Protein AF-A0A8S9XM53-F1 (afdb_monomer)

Sequence (197 aa):
MGEKNIADLETTAIREQAKTPQGQKDMQEMLSQFPLHAQKYIAYLTLGAADSGIDENTLDAHYGPRVAGTSGVNLGSKNIKFEGNYVYLGDNLKARGTKGFYDLLFLKDPKNYTQSDLANYEEFIRKSNVAYSGYSPFRQINRYGGSKYAKFIKNIYPPKGKGENVQVASGSLQPSNNAKNTELDEAFLRGNRRLTS

Foldseek 3Di:
DDDDDVLNVVLVVLQVCCPDPVVVVVLVVVLVLEDPLCSLVVCCQRHNDVRSVDDPVFWDPQQAWHQPRPVGIARAQWDWDDGRQWIDTHDPQIDGNDSQLSSLRTGQAGDDHDPSSLVSSLVSCVVRCSQADSSDPPGDGDQDDGDSSVPRVCVSPPPPPPPPPPPPPPDDDDDDDDDDDDDDDPDDPDDDDDDDD

Radius of gyration: 27.95 Å; Cα contacts (8 Å, |Δi|>4): 218; chains: 1; bounding box: 61×65×91 Å

pLDDT: mean 79.34, std 22.35, range [33.12, 98.56]

Structure (mmCIF, N/CA/C/O backbone):
data_AF-A0A8S9XM53-F1
#
_entry.id   AF-A0A8S9XM53-F1
#
loop_
_atom_site.group_PDB
_atom_site.id
_atom_site.type_symbol
_atom_site.label_atom_id
_atom_site.label_alt_id
_atom_site.label_comp_id
_atom_site.label_asym_id
_atom_site.label_entity_id
_atom_site.label_seq_id
_atom_site.pdbx_PDB_ins_code
_atom_site.Cartn_x
_atom_site.Cartn_y
_atom_site.Cartn_z
_atom_site.occupancy
_atom_site.B_iso_or_equiv
_atom_site.auth_seq_id
_atom_site.auth_comp_id
_atom_site.auth_asym_id
_atom_site.auth_atom_id
_atom_site.pdbx_PDB_model_num
ATOM 1 N N . MET A 1 1 ? -0.502 33.179 7.375 1.00 36.94 1 MET A N 1
ATOM 2 C CA . MET A 1 1 ? -1.470 32.134 7.770 1.00 36.94 1 MET A CA 1
ATOM 3 C C . MET A 1 1 ? -1.831 31.388 6.502 1.00 36.94 1 MET A C 1
ATOM 5 O O . MET A 1 1 ? -2.389 32.013 5.616 1.00 36.94 1 MET A O 1
ATOM 9 N N . GLY A 1 2 ? -1.377 30.144 6.346 1.00 45.47 2 GLY A N 1
ATOM 10 C CA . GLY A 1 2 ? -1.630 29.361 5.133 1.00 45.47 2 GLY A CA 1
ATOM 11 C C . GLY A 1 2 ? -3.056 28.818 5.128 1.00 45.47 2 GLY A C 1
ATOM 12 O O . GLY A 1 2 ? -3.525 28.340 6.162 1.00 45.47 2 GLY A O 1
ATOM 13 N N . GLU A 1 3 ? -3.735 28.929 3.990 1.00 44.38 3 GLU A N 1
ATOM 14 C CA . GLU A 1 3 ? -5.058 28.355 3.750 1.00 44.38 3 GLU A CA 1
ATOM 15 C C . GLU A 1 3 ? -5.007 26.846 4.016 1.00 44.38 3 GLU A C 1
ATOM 17 O O . GLU A 1 3 ? -4.273 26.109 3.358 1.00 44.38 3 GLU A O 1
ATOM 22 N N . LYS A 1 4 ? -5.746 26.379 5.028 1.00 43.16 4 LYS A N 1
ATOM 23 C CA . LYS A 1 4 ? -5.906 24.942 5.260 1.00 43.16 4 LYS A CA 1
ATOM 24 C C . LYS A 1 4 ? -6.717 24.381 4.097 1.00 43.16 4 LYS A C 1
ATOM 26 O O . LYS A 1 4 ? -7.832 24.837 3.854 1.00 43.16 4 LYS A O 1
ATOM 31 N N . ASN A 1 5 ? -6.142 23.424 3.377 1.00 54.81 5 ASN A N 1
ATOM 32 C CA . ASN A 1 5 ? -6.790 22.786 2.242 1.00 54.81 5 ASN A CA 1
ATOM 33 C C . ASN A 1 5 ? -8.052 22.048 2.728 1.00 54.81 5 ASN A C 1
ATOM 35 O O . ASN A 1 5 ? -8.053 21.468 3.813 1.00 54.81 5 ASN A O 1
ATOM 39 N N . ILE A 1 6 ? -9.134 22.064 1.947 1.00 50.66 6 ILE A N 1
ATOM 40 C CA . ILE A 1 6 ? -10.428 21.471 2.336 1.00 50.66 6 ILE A CA 1
ATOM 41 C C . ILE A 1 6 ? -10.267 19.973 2.659 1.00 50.66 6 ILE A C 1
ATOM 43 O O . ILE A 1 6 ? -10.846 19.481 3.624 1.00 50.66 6 ILE A O 1
ATOM 47 N N . ALA A 1 7 ? -9.379 19.277 1.941 1.00 53.41 7 ALA A N 1
ATOM 48 C CA . ALA A 1 7 ? -9.038 17.879 2.211 1.00 53.41 7 ALA A CA 1
ATOM 49 C C . ALA A 1 7 ? -8.370 17.661 3.587 1.00 53.41 7 ALA A C 1
ATOM 51 O O . ALA A 1 7 ? -8.605 16.640 4.242 1.00 53.41 7 ALA A O 1
ATOM 52 N N . ASP A 1 8 ? -7.569 18.622 4.057 1.00 56.25 8 ASP A N 1
ATOM 53 C CA . ASP A 1 8 ? -6.934 18.560 5.379 1.00 56.25 8 ASP A CA 1
ATOM 54 C C . ASP A 1 8 ? -7.966 18.797 6.489 1.00 56.25 8 ASP A C 1
ATOM 56 O O . ASP A 1 8 ? -7.892 18.183 7.555 1.00 56.25 8 ASP A O 1
ATOM 60 N N . LEU A 1 9 ? -8.955 19.661 6.235 1.00 58.19 9 LEU A N 1
ATOM 61 C CA . LEU A 1 9 ? -10.054 19.939 7.160 1.00 58.19 9 LEU A CA 1
ATOM 62 C C . LEU A 1 9 ? -10.991 18.735 7.311 1.00 58.19 9 LEU A C 1
ATOM 64 O O . LEU A 1 9 ? -11.318 18.380 8.441 1.00 58.19 9 LEU A O 1
ATOM 68 N N . GLU A 1 10 ? -11.361 18.066 6.217 1.00 60.91 10 GLU A N 1
ATOM 69 C CA . GLU A 1 10 ? -12.190 16.851 6.262 1.00 60.91 10 GLU A CA 1
ATOM 70 C C . GLU A 1 10 ? -11.475 15.695 6.971 1.00 60.91 10 GLU A C 1
ATOM 72 O O . GLU A 1 10 ? -12.047 15.058 7.854 1.00 60.91 10 GLU A O 1
ATOM 77 N N . THR A 1 11 ? -10.190 15.477 6.673 1.00 65.25 11 THR A N 1
ATOM 78 C CA . THR A 1 11 ? -9.385 14.449 7.356 1.00 65.25 11 THR A CA 1
ATOM 79 C C . THR A 1 11 ? -9.258 14.743 8.855 1.00 65.25 11 THR A C 1
ATOM 81 O O . THR A 1 11 ? -9.313 13.836 9.685 1.00 65.25 11 THR A O 1
ATOM 84 N N . THR A 1 12 ? -9.119 16.018 9.225 1.00 69.06 12 THR A N 1
ATOM 85 C CA . THR A 1 12 ? -9.075 16.438 10.633 1.00 69.06 12 THR A CA 1
ATOM 86 C C . THR A 1 12 ? -10.426 16.228 11.315 1.00 69.06 12 THR A C 1
ATOM 88 O O . THR A 1 12 ? -10.467 15.702 12.422 1.00 69.06 12 THR A O 1
ATOM 91 N N . ALA A 1 13 ? -11.534 16.571 10.656 1.00 71.50 13 ALA A N 1
ATOM 92 C CA . ALA A 1 13 ? -12.876 16.376 11.198 1.00 71.50 13 ALA A CA 1
ATOM 93 C C . ALA A 1 13 ? -13.190 14.890 11.442 1.00 71.50 13 ALA A C 1
ATOM 95 O O . ALA A 1 13 ? -13.697 14.550 12.509 1.00 71.50 13 ALA A O 1
ATOM 96 N N . ILE A 1 14 ? -12.816 14.006 10.509 1.00 73.81 14 ILE A N 1
ATOM 97 C CA . ILE A 1 14 ? -12.959 12.548 10.663 1.00 73.81 14 ILE A CA 1
ATOM 98 C C . ILE A 1 14 ? -12.160 12.052 11.875 1.00 73.81 14 ILE A C 1
ATOM 100 O O . ILE A 1 14 ? -12.679 11.289 12.689 1.00 73.81 14 ILE A O 1
ATOM 104 N N . ARG A 1 15 ? -10.914 12.516 12.040 1.00 74.81 15 ARG A N 1
ATOM 105 C CA . ARG A 1 15 ? -10.071 12.157 13.194 1.00 74.81 15 ARG A CA 1
ATOM 106 C C . ARG A 1 15 ? -10.656 12.631 14.519 1.00 74.81 15 ARG A C 1
ATOM 108 O O . ARG A 1 15 ? -10.653 11.875 15.483 1.00 74.81 15 ARG A O 1
ATOM 115 N N . GLU A 1 16 ? -11.163 13.859 14.582 1.00 79.31 16 GLU A N 1
ATOM 116 C CA . GLU A 1 16 ? -11.772 14.381 15.810 1.00 79.31 16 GLU A CA 1
ATOM 117 C C . GLU A 1 16 ? -13.085 13.663 16.148 1.00 79.31 16 GLU A C 1
ATOM 119 O O . GLU A 1 16 ? -13.321 13.325 17.308 1.00 79.31 16 GLU A O 1
ATOM 124 N N . GLN A 1 17 ? -13.911 13.334 15.150 1.00 77.88 17 GLN A N 1
ATOM 125 C CA . GLN A 1 17 ? -15.114 12.523 15.358 1.00 77.88 17 GLN A CA 1
ATOM 126 C C . GLN A 1 17 ? -14.772 11.119 15.863 1.00 77.88 17 GLN A C 1
ATOM 128 O O . GLN A 1 17 ? -15.405 10.646 16.809 1.00 77.88 17 GLN A O 1
ATOM 133 N N . ALA A 1 18 ? -13.730 10.490 15.312 1.00 78.06 18 ALA A N 1
ATOM 134 C CA . ALA A 1 18 ? -13.266 9.164 15.718 1.00 78.06 18 ALA A CA 1
ATOM 135 C C . ALA A 1 18 ? -12.750 9.095 17.168 1.00 78.06 18 ALA A C 1
ATOM 137 O O . ALA A 1 18 ? -12.654 8.004 17.721 1.00 78.06 18 ALA A O 1
ATOM 138 N N . LYS A 1 19 ? -12.452 10.232 17.814 1.00 80.38 19 LYS A N 1
ATOM 139 C CA . LYS A 1 19 ? -12.086 10.287 19.242 1.00 80.38 19 LYS A CA 1
ATOM 140 C C . LYS A 1 19 ? -13.295 10.270 20.179 1.00 80.38 19 LYS A C 1
ATOM 142 O O . LYS A 1 19 ? -13.137 10.007 21.369 1.00 80.38 19 LYS A O 1
ATOM 147 N N . THR A 1 20 ? -14.494 10.562 19.677 1.00 86.62 20 THR A N 1
ATOM 148 C CA . THR A 1 20 ? -15.718 10.509 20.489 1.00 86.62 20 THR A CA 1
ATOM 149 C C . THR A 1 20 ? -16.132 9.056 20.747 1.00 86.62 20 THR A C 1
ATOM 151 O O . THR A 1 20 ? -15.875 8.199 19.903 1.00 86.62 20 THR A O 1
ATOM 154 N N . PRO A 1 21 ? -16.836 8.744 21.852 1.00 85.62 21 PRO A N 1
ATOM 155 C CA . PRO A 1 21 ? -17.320 7.383 22.096 1.00 85.62 21 PRO A CA 1
ATOM 156 C C . PRO A 1 21 ? -18.204 6.834 20.968 1.00 85.62 21 PRO A C 1
ATOM 158 O O . PRO A 1 21 ? -18.162 5.639 20.685 1.00 85.62 21 PRO A O 1
ATOM 161 N N . GLN A 1 22 ? -18.995 7.695 20.317 1.00 86.50 22 GLN A N 1
ATOM 162 C CA . GLN A 1 22 ? -19.809 7.296 19.170 1.00 86.50 22 GLN A CA 1
ATOM 163 C C . GLN A 1 22 ? -18.935 7.026 17.943 1.00 86.50 22 GLN A C 1
ATOM 165 O O . GLN A 1 22 ? -19.026 5.948 17.374 1.00 86.50 22 GLN A O 1
ATOM 170 N N . GLY A 1 23 ? -18.014 7.931 17.601 1.00 84.88 23 GLY A N 1
ATOM 171 C CA . GLY A 1 23 ? -17.112 7.721 16.467 1.00 84.88 23 GLY A CA 1
ATOM 172 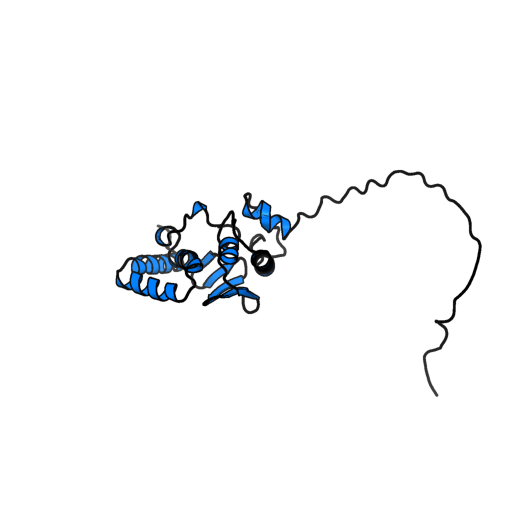C C . GLY A 1 23 ? -16.178 6.520 16.640 1.00 84.88 23 GLY A C 1
ATOM 173 O O . GLY A 1 23 ? -15.860 5.854 15.660 1.00 84.88 23 GLY A O 1
ATOM 174 N N . GLN A 1 24 ? -15.790 6.177 17.873 1.00 85.06 24 GLN A N 1
ATOM 175 C CA . GLN A 1 24 ? -15.070 4.933 18.164 1.00 85.06 24 GLN A CA 1
ATOM 176 C C . GLN A 1 24 ? -15.927 3.693 17.883 1.00 85.06 24 GLN A C 1
ATOM 178 O O . GLN A 1 24 ? -15.428 2.736 17.292 1.00 85.06 24 GLN A O 1
ATOM 183 N N . LYS A 1 25 ? -17.210 3.709 18.271 1.00 88.31 25 LYS A N 1
ATOM 184 C CA . LYS A 1 25 ? -18.153 2.624 17.953 1.00 88.31 25 LYS A CA 1
ATOM 185 C C . LYS A 1 25 ? -18.372 2.499 16.450 1.00 88.31 25 LYS A C 1
ATOM 187 O O . LYS A 1 25 ? -18.245 1.397 15.927 1.00 88.31 25 LYS A O 1
ATOM 192 N N . ASP A 1 26 ? -18.611 3.614 15.764 1.00 88.06 26 ASP A N 1
ATOM 193 C CA . ASP A 1 26 ? -18.826 3.644 14.314 1.00 88.06 26 ASP A CA 1
ATOM 194 C C . ASP A 1 26 ? -17.584 3.128 13.567 1.00 88.06 26 ASP A C 1
ATOM 196 O O . ASP A 1 26 ? -17.683 2.344 12.622 1.00 88.06 26 ASP A O 1
ATOM 200 N N . MET A 1 27 ? -16.386 3.507 14.029 1.00 86.81 27 MET A N 1
ATOM 201 C CA . MET A 1 27 ? -15.120 2.999 13.500 1.00 86.81 27 MET A CA 1
ATOM 202 C C . MET A 1 27 ? -14.980 1.495 13.728 1.00 86.81 27 MET A C 1
ATOM 204 O O . MET A 1 27 ? -14.605 0.764 12.814 1.00 86.81 27 MET A O 1
ATOM 208 N N . GLN A 1 28 ? -15.279 1.014 14.934 1.00 88.88 28 GLN A N 1
ATOM 209 C CA . GLN A 1 28 ? -15.201 -0.408 15.254 1.00 88.88 28 GLN A CA 1
ATOM 210 C C . GLN A 1 28 ? -16.184 -1.227 14.406 1.00 88.88 28 GLN A C 1
ATOM 212 O O . GLN A 1 28 ? -15.819 -2.292 13.905 1.00 88.88 28 GLN A O 1
ATOM 217 N N . GLU A 1 29 ? -17.395 -0.716 14.192 1.00 91.25 29 GLU A N 1
ATOM 218 C CA . GLU A 1 29 ? -18.398 -1.324 13.320 1.00 91.25 29 GLU A CA 1
ATOM 219 C C . GLU A 1 29 ? -17.932 -1.348 11.856 1.00 91.25 29 GLU A C 1
ATOM 221 O O . GLU A 1 29 ? -17.984 -2.400 11.215 1.00 91.25 29 GLU A O 1
ATOM 226 N N . MET A 1 30 ? -17.376 -0.247 11.342 1.00 90.25 30 MET A N 1
ATOM 227 C CA . MET A 1 30 ? -16.797 -0.195 9.994 1.00 90.25 30 MET A CA 1
ATOM 228 C C . MET A 1 30 ? -15.644 -1.193 9.827 1.00 90.25 30 MET A C 1
ATOM 230 O O . MET A 1 30 ? -15.631 -1.980 8.878 1.00 90.25 30 MET A O 1
ATOM 234 N N . LEU A 1 31 ? -14.702 -1.224 10.774 1.00 91.31 31 LEU A N 1
ATOM 235 C CA . LEU A 1 31 ? -13.558 -2.136 10.739 1.00 91.31 31 LEU A CA 1
ATOM 236 C C . LEU A 1 31 ? -13.981 -3.607 10.855 1.00 91.31 31 LEU A C 1
ATOM 238 O O . LEU A 1 31 ? -13.322 -4.471 10.276 1.00 91.31 31 LEU A O 1
ATOM 242 N N . SER A 1 32 ? -15.090 -3.907 11.539 1.00 92.31 32 SER A N 1
ATOM 243 C CA . SER A 1 32 ? -15.597 -5.278 11.696 1.00 92.31 32 SER A CA 1
ATOM 244 C C . SER A 1 32 ? -15.974 -5.956 10.371 1.00 92.31 32 SER A C 1
ATOM 246 O O . SER A 1 32 ? -15.981 -7.184 10.288 1.00 92.31 32 SER A O 1
ATOM 248 N N . GLN A 1 33 ? -16.209 -5.172 9.313 1.00 91.62 33 GLN A N 1
ATOM 249 C CA . GLN A 1 33 ? -16.487 -5.668 7.961 1.00 91.62 33 GLN A CA 1
ATOM 250 C C . GLN A 1 33 ? -15.238 -6.234 7.267 1.00 91.62 33 GLN A C 1
ATOM 252 O O . GLN A 1 33 ? -15.338 -6.928 6.251 1.00 91.62 33 GLN A O 1
ATOM 257 N N . PHE A 1 34 ? -14.052 -5.945 7.807 1.00 92.81 34 PHE A N 1
ATOM 258 C CA . PHE A 1 34 ? -12.771 -6.380 7.272 1.00 92.81 34 PHE A CA 1
ATOM 259 C C . PHE A 1 34 ? -12.164 -7.507 8.111 1.00 92.81 34 PHE A C 1
ATOM 261 O O . PHE A 1 34 ? -12.318 -7.538 9.337 1.00 92.81 34 PHE A O 1
ATOM 268 N N . PRO A 1 35 ? -11.377 -8.400 7.486 1.00 93.81 35 PRO A N 1
ATOM 269 C CA . PRO A 1 35 ? -10.582 -9.382 8.211 1.00 93.81 35 PRO A CA 1
ATOM 270 C C . PRO A 1 35 ? -9.677 -8.725 9.251 1.00 93.81 35 PRO A C 1
ATOM 272 O O . PRO A 1 35 ? -9.078 -7.683 8.983 1.00 93.81 35 PRO A O 1
ATOM 275 N N . LEU A 1 36 ? -9.498 -9.376 10.402 1.00 93.75 36 LEU A N 1
ATOM 276 C CA . LEU A 1 36 ? -8.739 -8.829 11.533 1.00 93.75 36 LEU A CA 1
ATOM 277 C C . LEU A 1 36 ? -7.340 -8.318 11.141 1.00 93.75 36 LEU A C 1
ATOM 279 O O . LEU A 1 36 ? -6.906 -7.261 11.588 1.00 93.75 36 LEU A O 1
ATOM 283 N N . HIS A 1 37 ? -6.635 -9.030 10.256 1.00 93.00 37 HIS A N 1
ATOM 284 C CA . HIS A 1 37 ? -5.303 -8.618 9.792 1.00 93.00 37 HIS A CA 1
ATOM 285 C C . HIS A 1 37 ? -5.307 -7.358 8.916 1.00 93.00 37 HIS A C 1
ATOM 287 O O . HIS A 1 37 ? -4.273 -6.697 8.817 1.00 93.00 37 HIS A O 1
ATOM 293 N N . ALA A 1 38 ? -6.433 -7.041 8.275 1.00 94.81 38 ALA A N 1
ATOM 294 C CA . ALA A 1 38 ? -6.604 -5.873 7.419 1.00 94.81 38 ALA A CA 1
ATOM 295 C C . ALA A 1 38 ? -6.980 -4.618 8.220 1.00 94.81 38 ALA A C 1
ATOM 297 O O . ALA A 1 38 ? -6.593 -3.519 7.829 1.00 94.81 38 ALA A O 1
ATOM 298 N N . GLN A 1 39 ? -7.677 -4.774 9.352 1.00 93.81 39 GLN A N 1
ATOM 299 C CA . GLN A 1 39 ? -8.258 -3.665 10.120 1.00 93.81 39 GLN A CA 1
ATOM 300 C C . GLN A 1 39 ? -7.247 -2.572 10.472 1.00 93.81 39 GLN A C 1
ATOM 302 O O . GLN A 1 39 ? -7.534 -1.403 10.255 1.00 93.81 39 GLN A O 1
ATOM 307 N N . LYS A 1 40 ? -6.031 -2.924 10.910 1.00 93.06 40 LYS A N 1
ATOM 308 C CA . LYS A 1 40 ? -4.982 -1.931 11.216 1.00 93.06 40 LYS A CA 1
ATOM 309 C C . LYS A 1 40 ? -4.573 -1.079 10.004 1.00 93.06 40 LYS A C 1
ATOM 311 O O . LYS A 1 40 ? -4.246 0.092 10.153 1.00 93.06 40 LYS A O 1
ATOM 316 N N . TYR A 1 41 ? -4.603 -1.647 8.797 1.00 94.81 41 TYR A N 1
ATOM 317 C CA . TYR A 1 41 ? -4.274 -0.922 7.567 1.00 94.81 41 TYR A CA 1
ATOM 318 C C . TYR A 1 41 ? -5.429 -0.037 7.111 1.00 94.81 41 TYR A C 1
ATOM 320 O O . TYR A 1 41 ? -5.195 1.075 6.645 1.00 94.81 41 TYR A O 1
ATOM 328 N N . ILE A 1 42 ? -6.668 -0.505 7.282 1.00 93.44 42 ILE A N 1
ATOM 329 C CA . ILE A 1 42 ? -7.859 0.306 7.014 1.00 93.44 42 ILE A CA 1
ATOM 330 C C . ILE A 1 42 ? -7.925 1.473 8.002 1.00 93.44 42 ILE A C 1
ATOM 332 O O . ILE A 1 42 ? -8.010 2.619 7.577 1.00 93.44 42 ILE A O 1
ATOM 336 N N . ALA A 1 43 ? -7.743 1.207 9.296 1.00 91.44 43 ALA A N 1
ATOM 337 C CA . ALA A 1 43 ? -7.643 2.233 10.326 1.00 91.44 43 ALA A CA 1
ATOM 338 C C . ALA A 1 43 ? -6.527 3.239 10.011 1.00 91.44 43 ALA A C 1
ATOM 340 O O . ALA A 1 43 ? -6.741 4.440 10.135 1.00 91.44 43 ALA A O 1
ATOM 341 N N . TYR A 1 44 ? -5.362 2.782 9.536 1.00 92.06 44 TYR A N 1
ATOM 342 C CA . TYR A 1 44 ? -4.285 3.676 9.101 1.00 92.06 44 TYR A CA 1
ATOM 343 C C . TYR A 1 44 ? -4.716 4.596 7.952 1.00 92.06 44 TYR A C 1
ATOM 345 O O . TYR A 1 44 ? -4.428 5.791 7.985 1.00 92.06 44 TYR A O 1
ATOM 353 N N . LEU A 1 45 ? -5.418 4.069 6.949 1.00 90.81 45 LEU A N 1
ATOM 354 C CA . LEU A 1 45 ? -5.902 4.867 5.823 1.00 90.81 45 LEU A CA 1
ATOM 355 C C . LEU A 1 45 ? -7.008 5.851 6.223 1.00 90.81 45 LEU A C 1
ATOM 357 O O . LEU A 1 45 ? -7.124 6.900 5.601 1.00 90.81 45 LEU A O 1
ATOM 361 N N . THR A 1 46 ? -7.799 5.543 7.249 1.00 87.12 46 THR A N 1
ATOM 362 C CA . THR A 1 46 ? -8.898 6.409 7.699 1.00 87.12 46 THR A CA 1
ATOM 363 C C . THR A 1 46 ? -8.450 7.444 8.733 1.00 87.12 46 THR A C 1
ATOM 365 O O . THR A 1 46 ? -8.841 8.605 8.657 1.00 87.12 46 THR A O 1
ATOM 368 N N . LEU A 1 47 ? -7.619 7.041 9.695 1.00 83.69 47 LEU A N 1
ATOM 369 C CA . LEU A 1 47 ? -7.259 7.843 10.868 1.00 83.69 47 LEU A CA 1
ATOM 370 C C . LEU A 1 47 ? -5.806 8.320 10.843 1.00 83.69 47 LEU A C 1
ATOM 372 O O . LEU A 1 47 ? -5.480 9.349 11.426 1.00 83.69 47 LEU A O 1
ATOM 376 N N . GLY A 1 48 ? -4.924 7.642 10.114 1.00 83.94 48 GLY A N 1
ATOM 377 C CA . GLY A 1 48 ? -3.479 7.851 10.182 1.00 83.94 48 GLY A CA 1
ATOM 378 C C . GLY A 1 48 ? -2.793 6.934 11.199 1.00 83.94 48 GLY A C 1
ATOM 379 O O . GLY A 1 48 ? -3.413 6.099 11.856 1.00 83.94 48 GLY A O 1
ATOM 380 N N . ALA A 1 49 ? -1.467 7.046 11.298 1.00 79.62 49 ALA A N 1
ATOM 381 C CA . ALA A 1 49 ? -0.659 6.106 12.077 1.00 79.62 49 ALA A CA 1
ATOM 382 C C . ALA A 1 49 ? -0.899 6.200 13.591 1.00 79.62 49 ALA A C 1
ATOM 384 O O . ALA A 1 49 ? -1.066 5.168 14.235 1.00 79.62 49 ALA A O 1
ATOM 385 N N . ALA A 1 50 ? -0.994 7.422 14.129 1.00 78.50 50 ALA A N 1
ATOM 386 C CA . ALA A 1 50 ? -1.144 7.677 15.564 1.00 78.50 50 ALA A CA 1
ATOM 387 C C . ALA A 1 50 ? -2.322 6.917 16.202 1.00 78.50 50 ALA A C 1
ATOM 389 O O . ALA A 1 50 ? -2.198 6.423 17.318 1.00 78.50 50 ALA A O 1
ATOM 390 N N . ASP A 1 51 ? -3.421 6.765 15.460 1.00 78.44 51 ASP A N 1
ATOM 391 C CA . ASP A 1 51 ? -4.681 6.218 15.973 1.00 78.44 51 ASP A CA 1
ATOM 392 C C . ASP A 1 51 ? -5.001 4.807 15.437 1.00 78.44 51 ASP A C 1
ATOM 394 O O . ASP A 1 51 ? -6.027 4.225 15.778 1.00 78.44 51 ASP A O 1
ATOM 398 N N . SER A 1 52 ? -4.136 4.225 14.596 1.00 80.94 52 SER A N 1
ATOM 399 C CA . SER A 1 52 ? -4.361 2.900 13.981 1.00 80.94 52 SER A CA 1
ATOM 400 C C . SER A 1 52 ? -3.589 1.757 14.641 1.00 80.94 52 SER A C 1
ATOM 402 O O . SER A 1 52 ? -3.779 0.591 14.286 1.00 80.94 52 SER A O 1
ATOM 404 N N . GLY A 1 53 ? -2.697 2.077 15.584 1.00 82.31 53 GLY A N 1
ATOM 405 C CA . GLY A 1 53 ? -1.843 1.097 16.259 1.00 82.31 53 GLY A CA 1
ATOM 406 C C . GLY A 1 53 ? -0.728 0.523 15.376 1.00 82.31 53 GLY A C 1
ATOM 407 O O . GLY A 1 53 ? -0.100 -0.466 15.755 1.00 82.31 53 GLY A O 1
ATOM 408 N N . ILE A 1 54 ? -0.476 1.111 14.200 1.00 87.62 54 ILE A N 1
ATOM 409 C CA . ILE A 1 54 ? 0.661 0.756 13.348 1.00 87.62 54 ILE A CA 1
ATOM 410 C C . ILE A 1 54 ? 1.812 1.739 13.563 1.00 87.62 54 ILE A C 1
ATOM 412 O O . ILE A 1 54 ? 1.614 2.951 13.604 1.00 87.62 54 ILE A O 1
ATOM 416 N N . ASP A 1 55 ? 3.034 1.222 13.661 1.00 89.94 55 ASP A N 1
ATOM 417 C CA . ASP A 1 55 ? 4.227 2.068 13.678 1.00 89.94 55 ASP A CA 1
ATOM 418 C C . ASP A 1 55 ? 4.457 2.656 12.279 1.00 89.94 55 ASP A C 1
ATOM 420 O O . ASP A 1 55 ? 4.753 1.927 11.324 1.00 89.94 55 ASP A O 1
ATOM 424 N N . GLU A 1 56 ? 4.342 3.979 12.153 1.00 88.25 56 GLU A N 1
ATOM 425 C CA . GLU A 1 56 ? 4.557 4.705 10.898 1.00 88.25 56 GLU A CA 1
ATOM 426 C C . GLU A 1 56 ? 5.935 4.456 10.282 1.00 88.25 56 GLU A C 1
ATOM 428 O O . GLU A 1 56 ? 6.085 4.458 9.057 1.00 88.25 56 GLU A O 1
ATOM 433 N N . ASN A 1 57 ? 6.942 4.155 11.104 1.00 91.06 57 ASN A N 1
ATOM 434 C CA . ASN A 1 57 ? 8.287 3.876 10.620 1.00 91.06 57 ASN A CA 1
ATOM 435 C C . ASN A 1 57 ? 8.357 2.567 9.832 1.00 91.06 57 ASN A C 1
ATOM 437 O O . ASN A 1 57 ? 9.267 2.397 9.014 1.00 91.06 57 ASN A O 1
ATOM 441 N N . THR A 1 58 ? 7.379 1.679 10.010 1.00 93.50 58 THR A N 1
ATOM 442 C CA . THR A 1 58 ? 7.265 0.418 9.270 1.00 93.50 58 THR A CA 1
ATOM 443 C C . THR A 1 58 ? 6.527 0.562 7.940 1.00 93.50 58 THR A C 1
ATOM 445 O O . THR A 1 58 ? 6.662 -0.317 7.086 1.00 93.50 58 THR A O 1
ATOM 448 N N . LEU A 1 59 ? 5.791 1.659 7.730 1.00 94.19 59 LEU A N 1
ATOM 449 C CA . LEU A 1 59 ? 4.922 1.855 6.570 1.00 94.19 59 LEU A CA 1
ATOM 450 C C . LEU A 1 59 ? 5.665 2.353 5.331 1.00 94.19 59 LEU A C 1
ATOM 452 O O . LEU A 1 59 ? 6.451 3.298 5.373 1.00 94.19 59 LEU A O 1
ATOM 456 N N . ASP A 1 60 ? 5.398 1.733 4.190 1.00 94.38 60 ASP A N 1
ATOM 457 C CA . ASP A 1 60 ? 5.966 2.125 2.911 1.00 94.38 60 ASP A CA 1
ATOM 458 C C . ASP A 1 60 ? 5.234 3.328 2.331 1.00 94.38 60 ASP A C 1
ATOM 460 O O . ASP A 1 60 ? 4.232 3.216 1.628 1.00 94.38 60 ASP A O 1
ATOM 464 N N . ALA A 1 61 ? 5.797 4.502 2.587 1.00 90.88 61 ALA A N 1
ATOM 465 C CA . ALA A 1 61 ? 5.332 5.716 1.957 1.00 90.88 61 ALA A CA 1
ATOM 466 C C . ALA A 1 61 ? 5.556 5.665 0.427 1.00 90.88 61 ALA A C 1
ATOM 468 O O . ALA A 1 61 ? 4.755 6.174 -0.343 1.00 90.88 61 ALA A O 1
ATOM 469 N N . HIS A 1 62 ? 6.629 5.083 -0.090 1.00 93.44 62 HIS A N 1
ATOM 470 C CA . HIS A 1 62 ? 6.990 5.282 -1.496 1.00 93.44 62 HIS A CA 1
ATOM 471 C C . HIS A 1 62 ? 6.195 4.420 -2.474 1.00 93.44 62 HIS A C 1
ATOM 473 O O . HIS A 1 62 ? 5.786 4.924 -3.521 1.00 93.44 62 HIS A O 1
ATOM 479 N N . TYR A 1 63 ? 5.979 3.152 -2.135 1.00 96.06 63 TYR A N 1
ATOM 480 C CA . TYR A 1 63 ? 5.328 2.185 -3.023 1.00 96.06 63 TYR A CA 1
ATOM 481 C C . TYR A 1 63 ? 4.043 1.590 -2.436 1.00 96.06 63 TYR A C 1
ATOM 483 O O . TYR A 1 63 ? 3.511 0.634 -3.003 1.00 96.06 63 TYR A O 1
ATOM 491 N N . GLY A 1 64 ? 3.554 2.139 -1.320 1.00 95.75 64 GLY A N 1
ATOM 492 C CA . GLY A 1 64 ? 2.308 1.728 -0.682 1.00 95.75 64 GLY A CA 1
ATOM 493 C C . GLY A 1 64 ? 1.093 2.599 -1.037 1.00 95.75 64 GLY A C 1
ATOM 494 O O . GLY A 1 64 ? 1.241 3.665 -1.647 1.00 95.75 64 GLY A O 1
ATOM 495 N N . PRO A 1 65 ? -0.122 2.152 -0.664 1.00 96.25 65 PRO A N 1
ATOM 496 C CA . PRO A 1 65 ? -1.356 2.921 -0.812 1.00 96.25 65 PRO A CA 1
ATOM 497 C C . PRO A 1 65 ? -1.337 4.242 -0.037 1.00 96.25 65 PRO A C 1
ATOM 499 O O . PRO A 1 65 ? -0.788 4.323 1.061 1.00 96.25 65 PRO A O 1
ATOM 502 N N . ARG A 1 66 ? -1.981 5.274 -0.589 1.00 91.88 66 ARG A N 1
ATOM 503 C CA . ARG A 1 66 ? -2.066 6.613 0.009 1.00 91.88 66 ARG A CA 1
ATOM 504 C C . ARG A 1 66 ? -3.451 7.216 -0.168 1.00 91.88 66 ARG A C 1
ATOM 506 O O . ARG A 1 66 ? -4.064 7.058 -1.220 1.00 91.88 66 ARG A O 1
ATOM 513 N N . VAL A 1 67 ? -3.904 7.959 0.835 1.00 89.62 67 VAL A N 1
ATOM 514 C CA . VAL A 1 67 ? -5.120 8.777 0.736 1.00 89.62 67 VAL A CA 1
ATOM 515 C C . VAL A 1 67 ? -4.866 9.932 -0.234 1.00 89.62 67 VAL A C 1
ATOM 517 O O . VAL A 1 67 ? -3.862 10.636 -0.118 1.00 89.62 67 VAL A O 1
ATOM 520 N N . ALA A 1 68 ? -5.762 10.114 -1.199 1.00 83.06 68 ALA A N 1
ATOM 521 C CA . ALA A 1 68 ? -5.707 11.141 -2.233 1.00 83.06 68 ALA A CA 1
ATOM 522 C C . ALA A 1 68 ? -6.859 12.145 -2.049 1.00 83.06 68 ALA A C 1
ATOM 524 O O . ALA A 1 68 ? -7.713 12.306 -2.922 1.00 83.06 68 ALA A O 1
ATOM 525 N N . GLY A 1 69 ? -6.902 12.796 -0.881 1.00 75.19 69 GLY A N 1
ATOM 526 C CA . GLY A 1 69 ? -7.995 13.694 -0.495 1.00 75.19 69 GLY A CA 1
ATOM 527 C C . GLY A 1 69 ? -9.360 13.004 -0.588 1.00 75.19 69 GLY A C 1
ATOM 528 O O . GLY A 1 69 ? -9.510 11.853 -0.182 1.00 75.19 69 GLY A O 1
ATOM 529 N N . THR A 1 70 ? -10.338 13.679 -1.192 1.00 71.38 70 THR A N 1
ATOM 530 C CA . THR A 1 70 ? -11.704 13.159 -1.387 1.00 71.38 70 THR A CA 1
ATOM 531 C C . THR A 1 70 ? -11.814 12.066 -2.451 1.00 71.38 70 THR A C 1
ATOM 533 O O . THR A 1 70 ? -12.844 11.408 -2.555 1.00 71.38 70 THR A O 1
ATOM 536 N N . SER A 1 71 ? -10.757 11.827 -3.238 1.00 72.25 71 SER A N 1
ATOM 537 C CA . SER A 1 71 ? -10.752 10.810 -4.304 1.00 72.25 71 SER A CA 1
ATOM 538 C C . SER A 1 71 ? -10.524 9.381 -3.785 1.00 72.25 71 SER A C 1
ATOM 540 O O . SER A 1 71 ? -10.346 8.450 -4.572 1.00 72.25 71 SER A O 1
ATOM 542 N N . GLY A 1 72 ? -10.518 9.194 -2.462 1.00 87.19 72 GLY A N 1
ATOM 543 C CA . GLY A 1 72 ? -10.313 7.907 -1.808 1.00 87.19 72 GLY A CA 1
ATOM 544 C C . GLY A 1 72 ? -8.836 7.540 -1.688 1.00 87.19 72 GLY A C 1
ATOM 545 O O . GLY A 1 72 ? -7.985 8.391 -1.430 1.00 87.19 72 GLY A O 1
ATOM 546 N N . VAL A 1 73 ? -8.522 6.254 -1.843 1.00 94.38 73 VAL A N 1
ATOM 547 C CA . VAL A 1 73 ? -7.162 5.724 -1.689 1.00 94.38 73 VAL A CA 1
ATOM 548 C C . VAL A 1 73 ? -6.608 5.338 -3.052 1.00 94.38 73 VAL A C 1
ATOM 550 O O . VAL A 1 73 ? -7.268 4.650 -3.825 1.00 94.38 73 VAL A O 1
ATOM 553 N N . ASN A 1 74 ? -5.374 5.742 -3.341 1.00 95.62 74 ASN A N 1
ATOM 554 C CA . ASN A 1 74 ? -4.678 5.396 -4.571 1.00 95.62 74 ASN A CA 1
ATOM 555 C C . ASN A 1 74 ? -3.432 4.557 -4.289 1.00 95.62 74 ASN A C 1
ATOM 557 O O . ASN A 1 74 ? -2.716 4.763 -3.310 1.00 95.62 74 ASN A O 1
ATOM 561 N N . LEU A 1 75 ? -3.139 3.650 -5.214 1.00 96.88 75 LEU A N 1
ATOM 562 C CA . LEU A 1 75 ? -1.822 3.069 -5.411 1.00 96.88 75 LEU A CA 1
ATOM 563 C C . LEU A 1 75 ? -1.308 3.606 -6.748 1.00 96.88 75 LEU A C 1
ATOM 565 O O . LEU A 1 75 ? -1.849 3.285 -7.808 1.00 96.88 75 LEU A O 1
ATOM 569 N N . G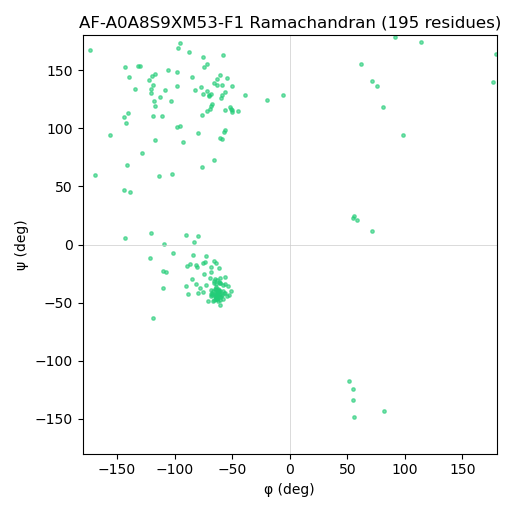LY A 1 76 ? -0.288 4.461 -6.703 1.00 95.44 76 GLY A N 1
ATOM 570 C CA . GLY A 1 76 ? 0.220 5.141 -7.893 1.00 95.44 76 GLY A CA 1
ATOM 571 C C . GLY A 1 76 ? -0.869 5.916 -8.643 1.00 95.44 76 GLY A C 1
ATOM 572 O O . GLY A 1 76 ? -1.566 6.748 -8.071 1.00 95.44 76 GLY A O 1
ATOM 573 N N . SER A 1 77 ? -1.024 5.614 -9.931 1.00 94.88 77 SER A N 1
ATOM 574 C CA . SER A 1 77 ? -2.015 6.222 -10.834 1.00 94.88 77 SER A CA 1
ATOM 575 C C . SER A 1 77 ? -3.411 5.590 -10.768 1.00 94.88 77 SER A C 1
ATOM 577 O O . SER A 1 77 ? -4.286 5.958 -11.553 1.00 94.88 77 SER A O 1
ATOM 579 N N . LYS A 1 78 ? -3.631 4.602 -9.894 1.00 96.00 78 LYS A N 1
ATOM 580 C CA . LYS A 1 78 ? -4.879 3.834 -9.835 1.00 96.00 78 LYS A CA 1
ATOM 581 C C . LYS A 1 78 ? -5.521 3.939 -8.461 1.00 96.00 78 LYS A C 1
ATOM 583 O O . LYS A 1 78 ? -4.835 3.876 -7.445 1.00 96.00 78 LYS A O 1
ATOM 588 N N . ASN A 1 79 ? -6.846 4.031 -8.447 1.00 95.94 79 ASN A N 1
ATOM 589 C CA . ASN A 1 79 ? -7.624 3.877 -7.227 1.00 95.94 79 ASN A CA 1
ATOM 590 C C . ASN A 1 79 ? -7.502 2.439 -6.711 1.00 95.94 79 ASN A C 1
ATOM 592 O O . ASN A 1 79 ? -7.498 1.496 -7.505 1.00 95.94 79 ASN A O 1
ATOM 596 N N . ILE A 1 80 ? -7.371 2.284 -5.398 1.00 96.75 80 ILE A N 1
ATOM 597 C CA . ILE A 1 80 ? -7.347 0.992 -4.722 1.00 96.75 80 ILE A CA 1
ATOM 598 C C . ILE A 1 80 ? -8.494 0.939 -3.715 1.00 96.75 80 ILE A C 1
ATOM 600 O O . ILE A 1 80 ? -8.672 1.858 -2.915 1.00 96.75 80 ILE A O 1
ATOM 604 N N . LYS A 1 81 ? -9.278 -0.139 -3.763 1.00 95.56 81 LYS A N 1
ATOM 605 C CA . LYS A 1 81 ? -10.433 -0.359 -2.885 1.00 95.56 81 LYS A CA 1
ATOM 606 C C . LYS A 1 81 ? -10.241 -1.628 -2.077 1.00 95.56 81 LYS A C 1
ATOM 608 O O . LYS A 1 81 ? -9.693 -2.616 -2.568 1.00 95.56 81 LYS A O 1
ATOM 613 N N . PHE A 1 82 ? -10.720 -1.598 -0.845 1.00 94.81 82 PHE A N 1
ATOM 614 C CA . PHE A 1 82 ? -10.702 -2.728 0.070 1.00 94.81 82 PHE A CA 1
ATOM 615 C C . PHE A 1 82 ? -12.155 -3.071 0.373 1.00 94.81 82 PHE A C 1
ATOM 617 O O . PHE A 1 82 ? -12.880 -2.221 0.881 1.00 94.81 82 PHE A O 1
ATOM 624 N N . GLU A 1 83 ? -12.588 -4.285 0.042 1.00 91.69 83 GLU A N 1
ATOM 625 C CA . GLU A 1 83 ? -13.979 -4.709 0.232 1.00 91.69 83 GLU A CA 1
ATOM 626 C C . GLU A 1 83 ? -14.013 -6.162 0.710 1.00 91.69 83 GLU A C 1
ATOM 628 O O . GLU A 1 83 ? -13.616 -7.095 -0.004 1.00 91.69 83 GLU A O 1
ATOM 633 N N . GLY A 1 84 ? -14.467 -6.355 1.950 1.00 89.88 84 GLY A N 1
ATOM 634 C CA . GLY A 1 84 ? -14.472 -7.652 2.618 1.00 89.88 84 GLY A CA 1
ATOM 635 C C . GLY A 1 84 ? -13.098 -8.327 2.567 1.00 89.88 84 GLY A C 1
ATOM 636 O O . GLY A 1 84 ? -12.108 -7.819 3.087 1.00 89.88 84 GLY A O 1
ATOM 637 N N . ASN A 1 85 ? -13.033 -9.487 1.910 1.00 93.75 85 ASN A N 1
ATOM 638 C CA . ASN A 1 85 ? -11.821 -10.306 1.791 1.00 93.75 85 ASN A CA 1
ATOM 639 C C . ASN A 1 85 ? -10.953 -9.988 0.562 1.00 93.75 85 ASN A C 1
ATOM 641 O O . ASN A 1 85 ? -10.037 -10.758 0.255 1.00 93.75 85 ASN A O 1
ATOM 645 N N . TYR A 1 86 ? -11.248 -8.922 -0.181 1.00 96.38 86 TYR A N 1
ATOM 646 C CA . TYR A 1 86 ? -10.606 -8.637 -1.460 1.00 96.38 86 TYR A CA 1
ATOM 647 C C . TYR A 1 86 ? -10.090 -7.205 -1.550 1.00 96.38 86 TYR A C 1
ATOM 649 O O . TYR A 1 86 ? -10.601 -6.281 -0.920 1.00 96.38 86 TYR A O 1
ATOM 657 N N . VAL 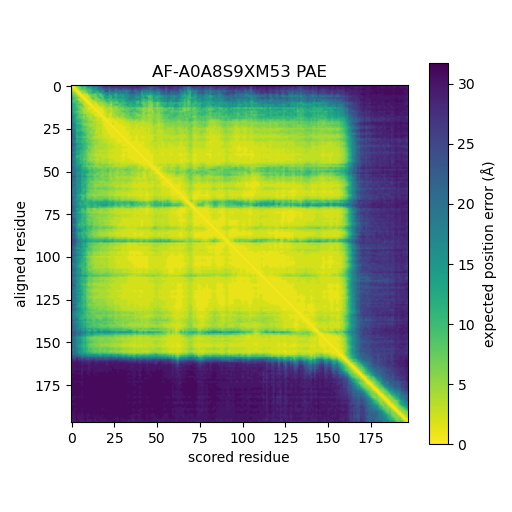A 1 87 ? -9.063 -7.049 -2.378 1.00 98.00 87 VAL A N 1
ATOM 658 C CA . VAL A 1 87 ? -8.471 -5.764 -2.732 1.00 98.00 87 VAL A CA 1
ATOM 659 C C . VAL A 1 87 ? -8.586 -5.592 -4.239 1.00 98.00 87 VAL A C 1
ATOM 661 O O . VAL A 1 87 ? -8.265 -6.514 -4.994 1.00 98.00 87 VAL A O 1
ATOM 664 N N . TYR A 1 88 ? -9.026 -4.417 -4.665 1.00 97.81 88 TYR A N 1
ATOM 665 C CA . TYR A 1 88 ? -9.272 -4.076 -6.061 1.00 97.81 88 TYR A CA 1
ATOM 666 C C . TYR A 1 88 ? -8.370 -2.921 -6.477 1.00 97.81 88 TYR A C 1
ATOM 668 O O . TYR A 1 88 ? -8.225 -1.962 -5.723 1.00 97.81 88 TYR A O 1
ATOM 676 N N . LEU A 1 89 ? 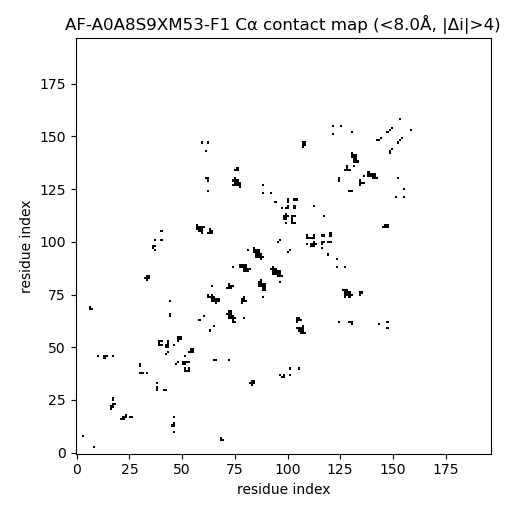-7.778 -2.999 -7.667 1.00 97.69 89 LEU A N 1
ATOM 677 C CA . LEU A 1 89 ? -6.984 -1.928 -8.264 1.00 97.69 89 LEU A CA 1
ATOM 678 C C . LEU A 1 89 ? -7.627 -1.485 -9.581 1.00 97.69 89 LEU A C 1
ATOM 680 O O . LEU A 1 89 ? -7.607 -2.213 -10.577 1.00 97.69 89 LEU A O 1
ATOM 684 N N . GLY A 1 90 ? -8.170 -0.269 -9.590 1.00 92.31 90 GLY A N 1
ATOM 685 C CA . GLY A 1 90 ? -9.092 0.171 -10.634 1.00 92.31 90 GLY A CA 1
ATOM 686 C C . GLY A 1 90 ? -10.291 -0.775 -10.747 1.00 92.31 90 GLY A C 1
ATOM 687 O O . GLY A 1 90 ? -10.696 -1.388 -9.762 1.00 92.31 90 GLY A O 1
ATOM 688 N N . ASP A 1 91 ? -10.827 -0.918 -11.958 1.00 86.81 91 ASP A N 1
ATOM 689 C CA . ASP A 1 91 ? -12.070 -1.674 -12.176 1.00 86.81 91 ASP A CA 1
ATOM 690 C C . ASP A 1 91 ? -11.849 -3.171 -12.450 1.00 86.81 91 ASP A C 1
ATOM 692 O O . ASP A 1 91 ? -12.765 -3.972 -12.300 1.00 86.81 91 ASP A O 1
ATOM 696 N N . ASN A 1 92 ? -10.632 -3.567 -12.844 1.00 88.19 92 ASN A N 1
ATOM 697 C CA . ASN A 1 92 ? -10.414 -4.856 -13.516 1.00 88.19 92 ASN A CA 1
ATOM 698 C C . ASN A 1 92 ? -9.442 -5.801 -12.806 1.00 88.19 92 ASN A C 1
ATOM 700 O O . ASN A 1 92 ? -9.338 -6.959 -13.204 1.00 88.19 92 ASN A O 1
ATOM 704 N N . LEU A 1 93 ? -8.701 -5.333 -11.798 1.00 97.25 93 LEU A N 1
ATOM 705 C CA . LEU A 1 93 ? -7.730 -6.170 -11.098 1.00 97.25 93 LEU A CA 1
ATOM 706 C C . LEU A 1 93 ? -8.172 -6.414 -9.659 1.00 97.25 93 LEU A C 1
ATOM 708 O O . LEU A 1 93 ? -8.436 -5.472 -8.916 1.00 97.25 93 LEU A O 1
ATOM 712 N N . LYS A 1 94 ? -8.225 -7.689 -9.273 1.00 97.44 94 LYS A N 1
ATOM 713 C CA . LYS A 1 94 ? -8.711 -8.155 -7.975 1.00 97.44 94 LYS A CA 1
ATOM 714 C C . LYS A 1 94 ? -7.754 -9.194 -7.403 1.00 97.44 94 LYS A C 1
ATOM 716 O O . LYS A 1 94 ? -7.398 -10.145 -8.090 1.00 97.44 94 LYS A O 1
ATOM 721 N N . ALA A 1 95 ? -7.416 -9.057 -6.125 1.00 97.94 95 ALA A N 1
ATOM 722 C CA . ALA A 1 95 ? -6.631 -10.034 -5.376 1.00 97.94 95 ALA A CA 1
ATOM 723 C C . ALA A 1 95 ? -7.286 -10.345 -4.025 1.00 97.94 95 ALA A C 1
ATOM 725 O O . ALA A 1 95 ? -8.019 -9.526 -3.463 1.00 97.94 95 ALA A O 1
ATOM 726 N N . ARG A 1 96 ? -7.027 -11.542 -3.483 1.00 97.38 96 ARG A N 1
ATOM 727 C CA . ARG A 1 96 ? -7.459 -11.888 -2.123 1.00 97.38 96 ARG A CA 1
ATOM 728 C C . ARG A 1 96 ? -6.638 -11.081 -1.119 1.00 97.38 96 ARG A C 1
ATOM 730 O O . ARG A 1 96 ? -5.412 -11.102 -1.155 1.00 97.38 96 ARG A O 1
ATOM 737 N N . GLY A 1 97 ? -7.318 -10.405 -0.202 1.00 96.38 97 GLY A N 1
ATOM 738 C CA . GLY A 1 97 ? -6.727 -9.615 0.870 1.00 96.38 97 GLY A CA 1
ATOM 739 C C . GLY A 1 97 ? -6.181 -10.491 1.992 1.00 96.38 97 GLY A C 1
ATOM 740 O O . GLY A 1 97 ? -6.720 -10.494 3.095 1.00 96.38 97 GLY A O 1
ATOM 741 N N . THR A 1 98 ? -5.141 -11.276 1.718 1.00 98.06 98 THR A N 1
ATOM 742 C CA . THR A 1 98 ? -4.446 -12.083 2.731 1.00 98.06 98 THR A CA 1
ATOM 743 C C . THR A 1 98 ? -3.561 -11.198 3.611 1.00 98.06 98 THR A C 1
ATOM 745 O O . THR A 1 98 ? -3.170 -10.099 3.213 1.00 98.06 98 THR A O 1
ATOM 748 N N . LYS A 1 99 ? -3.165 -11.689 4.791 1.00 97.56 99 LYS A N 1
ATOM 749 C CA . LYS A 1 99 ? -2.188 -10.982 5.631 1.00 97.56 99 LYS A CA 1
ATOM 750 C C . LYS A 1 99 ? -0.893 -10.671 4.865 1.00 97.56 99 LYS A C 1
ATOM 752 O O . LYS A 1 99 ? -0.394 -9.555 4.957 1.00 97.56 99 LYS A O 1
ATOM 757 N N . GLY A 1 100 ? -0.372 -11.634 4.103 1.00 98.25 100 GLY A N 1
ATOM 758 C CA . GLY A 1 100 ? 0.863 -11.458 3.337 1.00 98.25 100 GLY A CA 1
ATOM 759 C C . GLY A 1 100 ? 0.738 -10.414 2.234 1.00 98.25 100 GLY A C 1
ATOM 760 O O . GLY A 1 100 ? 1.644 -9.605 2.050 1.00 98.25 100 GLY A O 1
ATOM 761 N N . PHE A 1 101 ? -0.411 -10.369 1.557 1.00 98.50 101 PHE A N 1
ATOM 762 C CA . PHE A 1 101 ? -0.684 -9.365 0.536 1.00 98.50 101 PHE A CA 1
ATOM 763 C C . PHE A 1 101 ? -0.820 -7.953 1.126 1.00 98.50 101 PHE A C 1
ATOM 765 O O . PHE A 1 101 ? -0.250 -7.006 0.589 1.00 98.50 101 PHE A O 1
ATOM 772 N N . TYR A 1 102 ? -1.491 -7.800 2.272 1.00 98.00 102 TYR A N 1
ATOM 773 C CA . TYR A 1 102 ? -1.538 -6.519 2.988 1.00 98.00 102 TYR A CA 1
ATOM 774 C C . TYR A 1 102 ? -0.151 -6.081 3.482 1.00 98.00 102 TYR A C 1
ATOM 776 O O . TYR A 1 102 ? 0.240 -4.935 3.263 1.00 98.00 102 TYR A O 1
ATOM 784 N N . ASP A 1 103 ? 0.635 -6.982 4.079 1.00 97.62 103 ASP A N 1
ATOM 785 C CA . ASP A 1 103 ? 2.011 -6.676 4.486 1.00 97.62 103 ASP A CA 1
ATOM 786 C C . ASP A 1 103 ? 2.837 -6.204 3.262 1.00 97.62 103 ASP A C 1
ATOM 788 O O . ASP A 1 103 ? 3.569 -5.212 3.341 1.00 97.62 103 ASP A O 1
ATOM 792 N N . LEU A 1 104 ? 2.676 -6.862 2.104 1.00 98.31 104 LEU A N 1
ATOM 793 C CA . LEU A 1 104 ? 3.289 -6.466 0.831 1.00 98.31 104 LEU A CA 1
ATOM 794 C C . LEU A 1 104 ? 2.776 -5.130 0.287 1.00 98.31 104 LEU A C 1
ATOM 796 O O . LEU A 1 104 ? 3.554 -4.421 -0.336 1.00 98.31 104 LEU A O 1
ATOM 800 N N . LEU A 1 105 ? 1.530 -4.731 0.509 1.00 98.00 105 LEU A N 1
ATOM 801 C CA . LEU A 1 105 ? 1.059 -3.416 0.068 1.00 98.00 105 LEU A CA 1
ATOM 802 C C . LEU A 1 105 ? 1.580 -2.289 0.966 1.00 98.00 105 LEU A C 1
ATOM 804 O O . LEU A 1 105 ? 1.986 -1.251 0.457 1.00 98.00 105 LEU A O 1
ATOM 808 N N . PHE A 1 106 ? 1.607 -2.490 2.283 1.00 97.38 106 PHE A N 1
ATOM 809 C CA . PHE A 1 106 ? 1.751 -1.382 3.229 1.00 97.38 106 PHE A CA 1
ATOM 810 C C . PHE A 1 106 ? 3.108 -1.280 3.927 1.00 97.38 106 PHE A C 1
ATOM 812 O O . PHE A 1 106 ? 3.437 -0.195 4.386 1.00 97.38 106 PHE A O 1
ATOM 819 N N . LEU A 1 107 ? 3.900 -2.351 4.058 1.00 96.69 107 LEU A N 1
ATOM 820 C CA . LEU A 1 107 ? 5.133 -2.319 4.865 1.00 96.69 107 LEU A CA 1
ATOM 821 C C . LEU A 1 107 ? 6.393 -2.083 4.025 1.00 96.69 107 LEU A C 1
ATOM 823 O O . LEU A 1 107 ? 6.497 -2.576 2.901 1.00 96.69 107 LEU A O 1
ATOM 827 N N . LYS A 1 108 ? 7.403 -1.412 4.597 1.00 95.81 108 LYS A N 1
ATOM 828 C CA . LYS A 1 108 ? 8.730 -1.201 3.978 1.00 95.81 108 LYS A CA 1
ATOM 829 C C . LYS A 1 108 ? 9.519 -2.503 3.802 1.00 95.81 108 LYS A C 1
ATOM 831 O O . LYS A 1 108 ? 10.305 -2.628 2.864 1.00 95.81 108 LYS A O 1
ATOM 836 N N . ASP A 1 109 ? 9.346 -3.458 4.715 1.00 95.56 109 ASP A N 1
ATOM 837 C CA . ASP A 1 109 ? 10.095 -4.723 4.740 1.00 95.56 109 ASP A CA 1
ATOM 838 C C . ASP A 1 109 ? 9.199 -5.912 5.148 1.00 95.56 109 ASP A C 1
ATOM 840 O O . ASP A 1 109 ? 9.347 -6.464 6.242 1.00 95.56 109 ASP A O 1
ATOM 844 N N . PRO A 1 110 ? 8.234 -6.297 4.291 1.00 95.88 110 PRO A N 1
ATOM 845 C CA . PRO A 1 110 ? 7.337 -7.418 4.553 1.00 95.88 110 PRO A CA 1
ATOM 846 C C . PRO A 1 110 ? 8.111 -8.738 4.644 1.00 95.88 110 PRO A C 1
ATOM 848 O O . PRO A 1 110 ? 9.007 -9.007 3.841 1.00 95.88 110 PRO A O 1
ATOM 851 N N . LYS A 1 111 ? 7.753 -9.567 5.632 1.00 94.19 111 LYS A N 1
ATOM 852 C CA . LYS A 1 111 ? 8.450 -10.832 5.937 1.00 94.19 111 LYS A CA 1
ATOM 853 C C . LYS A 1 111 ? 7.645 -12.080 5.604 1.00 94.19 111 LYS A C 1
ATOM 855 O O . LYS A 1 111 ? 8.217 -13.062 5.154 1.00 94.19 111 LYS A O 1
ATOM 860 N N . ASN A 1 112 ? 6.336 -12.035 5.833 1.00 93.44 112 ASN A N 1
ATOM 861 C CA . ASN A 1 112 ? 5.482 -13.216 5.828 1.00 93.44 112 ASN A CA 1
ATOM 862 C C . ASN A 1 112 ? 4.455 -13.099 4.704 1.00 93.44 112 ASN A C 1
ATOM 864 O O . ASN A 1 112 ? 3.377 -12.550 4.916 1.00 93.44 112 ASN A O 1
ATOM 868 N N . TYR A 1 113 ? 4.802 -13.587 3.517 1.00 97.81 113 TYR A N 1
ATOM 869 C CA . TYR A 1 113 ? 3.923 -13.607 2.350 1.00 97.81 113 TYR A CA 1
ATOM 870 C C . TYR A 1 113 ? 4.132 -14.891 1.547 1.00 97.81 113 TYR A C 1
ATOM 872 O O . TYR A 1 113 ? 5.204 -15.493 1.578 1.00 97.81 113 TYR A O 1
ATOM 880 N N . THR A 1 114 ? 3.094 -15.323 0.838 1.00 98.38 114 THR A N 1
ATOM 881 C CA . THR A 1 114 ? 3.163 -16.477 -0.064 1.00 98.38 114 THR A CA 1
ATOM 882 C C . THR A 1 114 ? 3.625 -16.057 -1.458 1.00 98.38 114 THR A C 1
ATOM 884 O O . THR A 1 114 ? 3.570 -14.881 -1.823 1.00 98.38 114 THR A O 1
ATOM 887 N N . GLN A 1 115 ? 4.013 -17.025 -2.293 1.00 98.12 115 GLN A N 1
ATOM 888 C CA . GLN A 1 115 ? 4.337 -16.744 -3.694 1.00 98.12 115 GLN A CA 1
ATOM 889 C C . GLN A 1 115 ? 3.137 -16.168 -4.466 1.00 98.12 115 GLN A C 1
ATOM 891 O O . GLN A 1 115 ? 3.318 -15.316 -5.332 1.00 98.12 115 GLN A O 1
ATOM 896 N N . SER A 1 116 ? 1.911 -16.590 -4.129 1.00 98.25 116 SER A N 1
ATOM 897 C CA . SER A 1 116 ? 0.695 -16.025 -4.723 1.00 98.25 116 SER A CA 1
ATOM 898 C C . SER A 1 116 ? 0.493 -14.565 -4.317 1.00 98.25 116 SER A C 1
ATOM 900 O O . SER A 1 116 ? 0.113 -13.757 -5.162 1.00 98.25 116 SER A O 1
ATOM 902 N N . ASP A 1 117 ? 0.770 -14.212 -3.058 1.00 98.56 117 ASP A N 1
ATOM 903 C CA . ASP A 1 117 ? 0.698 -12.820 -2.602 1.00 98.56 117 ASP A CA 1
ATOM 904 C C . ASP A 1 117 ? 1.727 -11.957 -3.334 1.00 98.56 117 ASP A C 1
ATOM 906 O O . ASP A 1 117 ? 1.404 -10.855 -3.774 1.00 98.56 117 ASP A O 1
ATOM 910 N N . LEU A 1 118 ? 2.950 -12.475 -3.505 1.00 98.44 118 LEU A N 1
ATOM 911 C CA . LEU A 1 118 ? 4.002 -11.787 -4.245 1.00 98.44 118 LEU A CA 1
ATOM 912 C C . LEU A 1 118 ? 3.602 -11.567 -5.707 1.00 98.44 118 LEU A C 1
ATOM 914 O O . LEU A 1 118 ? 3.694 -10.441 -6.183 1.00 98.44 118 LEU A O 1
ATOM 918 N N . ALA A 1 119 ? 3.104 -12.594 -6.400 1.00 98.38 119 ALA A N 1
ATOM 919 C CA . ALA A 1 119 ? 2.668 -12.472 -7.792 1.00 98.38 119 ALA A CA 1
ATOM 920 C C . ALA A 1 119 ? 1.573 -11.403 -7.965 1.00 98.38 119 ALA A C 1
ATOM 922 O O . ALA A 1 119 ? 1.696 -10.524 -8.821 1.00 98.38 119 ALA A O 1
ATOM 923 N N . ASN A 1 120 ? 0.557 -11.418 -7.093 1.00 98.44 120 ASN A N 1
ATOM 924 C CA . ASN A 1 120 ? -0.487 -10.391 -7.071 1.00 98.44 120 ASN A CA 1
ATOM 925 C C . ASN A 1 120 ? 0.106 -9.001 -6.804 1.00 98.44 120 ASN A C 1
ATOM 927 O O . ASN A 1 120 ? -0.267 -8.025 -7.450 1.00 98.44 120 ASN A O 1
ATOM 931 N N . TYR A 1 121 ? 1.046 -8.896 -5.861 1.00 98.50 121 TYR A N 1
ATOM 932 C CA . TYR A 1 121 ? 1.675 -7.623 -5.517 1.00 98.50 121 TYR A CA 1
ATOM 933 C C . TYR A 1 121 ? 2.445 -7.052 -6.703 1.00 98.50 121 TYR A C 1
ATOM 935 O O . TYR A 1 121 ? 2.268 -5.883 -7.042 1.00 98.50 121 TYR A O 1
ATOM 943 N N . GLU A 1 122 ? 3.246 -7.866 -7.386 1.00 98.25 122 GLU A N 1
ATOM 944 C CA . GLU A 1 122 ? 3.970 -7.407 -8.565 1.00 98.25 122 GLU A CA 1
AT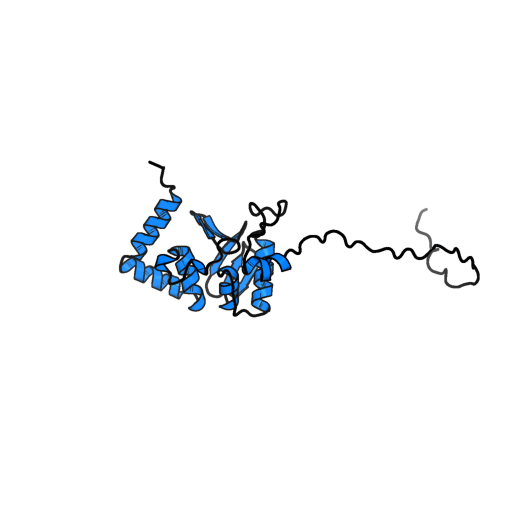OM 945 C C . GLU A 1 122 ? 3.028 -6.933 -9.677 1.00 98.25 122 GLU A C 1
ATOM 947 O O . GLU A 1 122 ? 3.303 -5.922 -10.327 1.00 98.25 122 GLU A O 1
ATOM 952 N N . GLU A 1 123 ? 1.909 -7.628 -9.897 1.00 98.06 123 GLU A N 1
ATOM 953 C CA . GLU A 1 123 ? 0.905 -7.194 -10.867 1.00 98.06 123 GLU A CA 1
ATOM 954 C C . GLU A 1 123 ? 0.295 -5.841 -10.478 1.00 98.06 123 GLU A C 1
ATOM 956 O O . GLU A 1 123 ? 0.236 -4.932 -11.311 1.00 98.06 123 GLU A O 1
ATOM 961 N N . PHE A 1 124 ? -0.061 -5.657 -9.204 1.00 98.50 124 PHE A N 1
ATOM 962 C CA . PHE A 1 124 ? -0.562 -4.382 -8.689 1.00 98.50 124 PHE A CA 1
ATOM 963 C C . PHE A 1 124 ? 0.459 -3.253 -8.890 1.00 98.50 124 PHE A C 1
ATOM 965 O O . PHE A 1 124 ? 0.100 -2.166 -9.350 1.00 98.50 124 PHE A O 1
ATOM 972 N N . ILE A 1 125 ? 1.743 -3.496 -8.616 1.00 97.94 125 ILE A N 1
ATOM 973 C CA . ILE A 1 125 ? 2.820 -2.514 -8.819 1.00 97.94 125 ILE A CA 1
ATOM 974 C C . ILE A 1 125 ? 2.999 -2.155 -10.301 1.00 97.94 125 ILE A C 1
ATOM 976 O O . ILE A 1 125 ? 3.209 -0.981 -10.622 1.00 97.94 125 ILE A O 1
ATOM 980 N N . ARG A 1 126 ? 2.894 -3.130 -11.213 1.00 96.94 126 ARG A N 1
ATOM 981 C CA . ARG A 1 126 ? 2.967 -2.891 -12.665 1.00 96.94 126 ARG A CA 1
ATOM 982 C C . ARG A 1 126 ? 1.773 -2.086 -13.165 1.00 96.94 126 ARG A C 1
ATOM 984 O O . ARG A 1 126 ? 1.950 -1.089 -13.855 1.00 96.94 126 ARG A O 1
ATOM 991 N N . LYS A 1 127 ? 0.554 -2.478 -12.794 1.00 97.38 127 LYS A N 1
ATOM 992 C CA . LYS A 1 127 ? -0.683 -1.854 -13.296 1.00 97.38 127 LYS A CA 1
ATOM 993 C C . LYS A 1 127 ? -0.965 -0.477 -12.688 1.00 97.38 127 LYS A C 1
ATOM 995 O O . LYS A 1 127 ? -1.636 0.336 -13.322 1.00 97.38 127 LYS A O 1
ATOM 1000 N N . SER A 1 128 ? -0.453 -0.204 -11.489 1.00 97.06 128 SER A N 1
ATOM 1001 C CA . SER A 1 128 ? -0.584 1.099 -10.821 1.00 97.06 128 SER A CA 1
ATOM 1002 C C . SER A 1 128 ? 0.405 2.154 -11.309 1.00 97.06 128 SER A C 1
ATOM 1004 O O . SER A 1 128 ? 0.189 3.342 -11.068 1.00 97.06 128 SER A O 1
ATOM 1006 N N . ASN A 1 129 ? 1.504 1.753 -11.952 1.00 96.88 129 ASN A N 1
ATOM 1007 C CA . ASN A 1 129 ? 2.655 2.615 -12.230 1.00 96.88 129 ASN A CA 1
ATOM 1008 C C . ASN A 1 129 ? 3.243 3.290 -10.973 1.00 96.88 129 ASN A C 1
ATOM 1010 O O . ASN A 1 129 ? 3.906 4.319 -11.091 1.00 96.88 129 ASN A O 1
ATOM 1014 N N . VAL A 1 130 ? 3.027 2.749 -9.764 1.00 96.44 130 VAL A N 1
ATOM 1015 C CA . VAL A 1 130 ? 3.427 3.426 -8.511 1.00 96.44 130 VAL A CA 1
ATOM 1016 C C . VAL A 1 130 ? 4.934 3.680 -8.419 1.00 96.44 130 VAL A C 1
ATOM 1018 O O . VAL A 1 130 ? 5.369 4.659 -7.820 1.00 96.44 130 VAL A O 1
ATOM 1021 N N . ALA A 1 131 ? 5.740 2.835 -9.063 1.00 96.00 131 ALA A N 1
ATOM 1022 C CA . ALA A 1 131 ? 7.189 2.981 -9.081 1.00 96.00 131 ALA A CA 1
ATOM 1023 C C . ALA A 1 131 ? 7.680 4.111 -10.007 1.00 96.00 131 ALA A C 1
ATOM 1025 O O . ALA A 1 131 ? 8.830 4.527 -9.897 1.00 96.00 131 ALA A O 1
ATOM 1026 N N . TYR A 1 132 ? 6.848 4.615 -10.920 1.00 96.19 132 TYR A N 1
ATOM 1027 C CA . TYR A 1 132 ? 7.236 5.646 -11.877 1.00 96.19 132 TYR A CA 1
ATOM 1028 C C . TYR A 1 132 ? 7.112 7.057 -11.297 1.00 96.19 132 TYR A C 1
ATOM 1030 O O . TYR A 1 132 ? 6.173 7.373 -10.566 1.00 96.19 132 TYR A O 1
ATOM 1038 N N . SER A 1 133 ? 8.034 7.945 -11.677 1.00 93.94 133 SER A N 1
ATOM 1039 C CA . SER A 1 133 ? 7.942 9.369 -11.346 1.00 93.94 133 SER A CA 1
ATOM 1040 C C . SER A 1 133 ? 6.648 9.969 -11.899 1.00 93.94 133 SER A C 1
ATOM 1042 O O . SER A 1 133 ? 6.325 9.788 -13.073 1.00 93.94 133 SER A O 1
ATOM 1044 N N . GLY A 1 134 ? 5.880 10.651 -11.043 1.00 92.62 134 GLY A N 1
ATOM 1045 C CA . GLY A 1 134 ? 4.549 11.164 -11.390 1.00 92.62 134 GLY A CA 1
ATOM 1046 C C . GLY A 1 134 ? 3.562 10.082 -11.846 1.00 92.62 134 GLY A C 1
ATOM 1047 O O . GLY A 1 134 ? 2.627 10.395 -12.573 1.00 92.62 134 GLY A O 1
ATOM 1048 N N . TYR A 1 135 ? 3.813 8.815 -11.494 1.00 94.81 135 TYR A N 1
ATOM 1049 C CA . TYR A 1 135 ? 3.016 7.641 -11.866 1.00 94.81 135 TYR A CA 1
ATOM 1050 C C . TYR A 1 135 ? 2.808 7.452 -13.377 1.00 94.81 135 TYR A C 1
ATOM 1052 O O . TYR A 1 135 ? 1.847 6.816 -13.811 1.00 94.81 135 TYR A O 1
ATOM 1060 N N . SER A 1 136 ? 3.717 7.998 -14.190 1.00 94.50 136 SER A N 1
ATOM 1061 C CA . SER A 1 136 ? 3.657 7.924 -15.648 1.00 94.50 136 SER A CA 1
ATOM 1062 C C . SER A 1 136 ? 4.650 6.887 -16.181 1.00 94.50 136 SER A C 1
ATOM 1064 O O . SER A 1 136 ? 5.852 7.046 -15.955 1.00 94.50 136 SER A O 1
ATOM 1066 N N . PRO A 1 137 ? 4.208 5.876 -16.951 1.00 92.38 137 PRO A N 1
ATOM 1067 C CA . PRO A 1 137 ? 5.089 4.817 -17.453 1.00 92.38 137 PRO A CA 1
ATOM 1068 C C . PRO A 1 137 ? 6.151 5.318 -18.448 1.00 92.38 137 PRO A C 1
ATOM 1070 O O . PRO A 1 137 ? 7.114 4.611 -18.734 1.00 92.38 137 PRO A O 1
ATOM 1073 N N . PHE A 1 138 ? 5.998 6.540 -18.967 1.00 92.44 138 PHE A N 1
ATOM 1074 C CA . PHE A 1 138 ? 6.962 7.193 -19.859 1.00 92.44 138 PHE A CA 1
ATOM 1075 C C . PHE A 1 138 ? 8.099 7.898 -19.114 1.00 92.44 138 PHE A C 1
ATOM 1077 O O . PHE A 1 138 ? 9.048 8.375 -19.734 1.00 92.44 138 PHE A O 1
ATOM 1084 N N . ARG A 1 139 ? 7.999 8.010 -17.787 1.00 93.19 139 ARG A N 1
ATOM 1085 C CA . ARG A 1 139 ? 9.021 8.635 -16.949 1.00 93.19 139 ARG A CA 1
ATOM 1086 C C . ARG A 1 139 ? 9.958 7.579 -16.375 1.00 93.19 139 ARG A C 1
ATOM 1088 O O . ARG A 1 139 ? 9.776 6.379 -16.545 1.00 93.19 139 ARG A O 1
ATOM 1095 N N . GLN A 1 140 ? 11.008 8.029 -15.703 1.00 93.06 140 GLN A N 1
ATOM 1096 C CA . GLN A 1 140 ? 11.918 7.123 -15.012 1.00 93.06 140 GLN A CA 1
ATOM 1097 C C . GLN A 1 140 ? 11.271 6.513 -13.765 1.00 93.06 140 GLN A C 1
ATOM 1099 O O . GLN A 1 140 ? 10.382 7.102 -13.145 1.00 93.06 140 GLN A O 1
ATOM 1104 N N . ILE A 1 141 ? 11.774 5.348 -13.372 1.00 93.50 141 ILE A N 1
ATOM 1105 C CA . ILE A 1 141 ? 11.405 4.697 -12.118 1.00 93.50 141 ILE A CA 1
ATOM 1106 C C . ILE A 1 141 ? 12.084 5.428 -10.968 1.00 93.50 141 ILE A C 1
ATOM 1108 O O . ILE A 1 141 ? 13.300 5.630 -10.984 1.00 93.50 141 ILE A O 1
ATOM 1112 N N . ASN A 1 142 ? 11.305 5.789 -9.956 1.00 91.56 142 ASN A N 1
ATOM 1113 C CA . ASN A 1 142 ? 11.836 6.278 -8.701 1.00 91.56 142 ASN A CA 1
ATOM 1114 C C . ASN A 1 142 ? 12.535 5.124 -7.988 1.00 91.56 142 ASN A C 1
ATOM 1116 O O . ASN A 1 142 ? 11.924 4.109 -7.667 1.00 91.56 142 ASN A O 1
ATOM 1120 N N . ARG A 1 143 ? 13.834 5.282 -7.752 1.00 89.94 143 ARG A N 1
ATOM 1121 C CA . ARG A 1 143 ? 14.667 4.289 -7.071 1.00 89.94 143 ARG A CA 1
ATOM 1122 C C . ARG A 1 143 ? 14.903 4.722 -5.637 1.00 89.94 143 ARG A C 1
ATOM 1124 O O . ARG A 1 143 ? 16.035 4.989 -5.244 1.00 89.94 143 ARG A O 1
ATOM 1131 N N . TYR A 1 144 ? 13.820 4.859 -4.878 1.00 83.75 144 TYR A N 1
ATOM 1132 C CA . TYR A 1 144 ? 13.942 5.156 -3.456 1.00 83.75 144 TYR A CA 1
ATOM 1133 C C . TYR A 1 144 ? 14.732 4.028 -2.796 1.00 83.75 144 TYR A C 1
ATOM 1135 O O . TYR A 1 144 ? 14.397 2.858 -2.980 1.00 83.75 144 TYR A O 1
ATOM 1143 N N . GLY A 1 145 ? 15.806 4.371 -2.084 1.00 74.44 145 GLY A N 1
ATOM 1144 C CA . GLY A 1 145 ? 16.604 3.392 -1.352 1.00 74.44 145 GLY A CA 1
ATOM 1145 C C . GLY A 1 145 ? 15.764 2.620 -0.326 1.00 74.44 145 GLY A C 1
ATOM 1146 O O . GLY A 1 145 ? 14.665 3.030 0.041 1.00 74.44 145 GLY A O 1
ATOM 1147 N N . GLY A 1 146 ? 16.291 1.490 0.146 1.00 87.50 146 GLY A N 1
ATOM 1148 C CA . GLY A 1 146 ? 15.677 0.696 1.213 1.00 87.50 146 GLY A CA 1
ATOM 1149 C C . GLY A 1 146 ? 15.182 -0.685 0.785 1.00 87.50 146 GLY A C 1
ATOM 1150 O O . GLY A 1 146 ? 15.219 -1.066 -0.390 1.00 87.50 146 GLY A O 1
ATOM 1151 N N . SER A 1 147 ? 14.730 -1.452 1.782 1.00 91.81 147 SER A N 1
ATOM 1152 C CA . SER A 1 147 ? 14.414 -2.878 1.645 1.00 91.81 147 SER A CA 1
ATOM 1153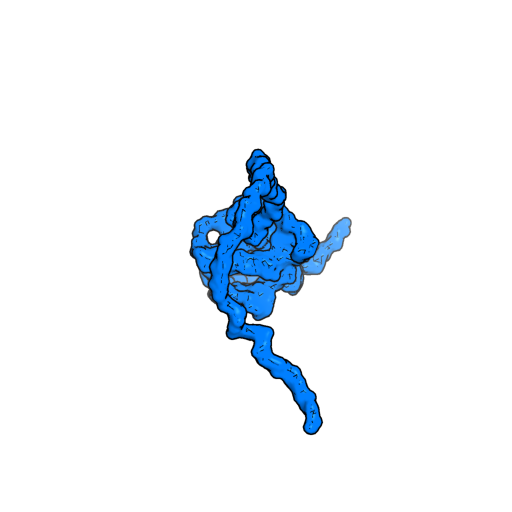 C C . SER A 1 147 ? 13.358 -3.158 0.581 1.00 91.81 147 SER A C 1
ATOM 1155 O O . SER A 1 147 ? 13.521 -4.105 -0.187 1.00 91.81 147 SER A O 1
ATOM 1157 N N . LYS A 1 148 ? 12.315 -2.323 0.482 1.00 94.19 148 LYS A N 1
ATOM 1158 C CA . LYS A 1 148 ? 11.248 -2.522 -0.500 1.00 94.19 148 LYS A CA 1
ATOM 1159 C C . LYS A 1 148 ? 11.761 -2.501 -1.932 1.00 94.19 148 LYS A C 1
ATOM 1161 O O . LYS A 1 148 ? 11.504 -3.423 -2.707 1.00 94.19 148 LYS A O 1
ATOM 1166 N N . TYR A 1 149 ? 12.503 -1.450 -2.274 1.00 94.38 149 TYR A N 1
ATOM 1167 C CA . TYR A 1 149 ? 13.038 -1.301 -3.615 1.00 94.38 149 TYR A CA 1
ATOM 1168 C C . TYR A 1 149 ? 14.034 -2.414 -3.924 1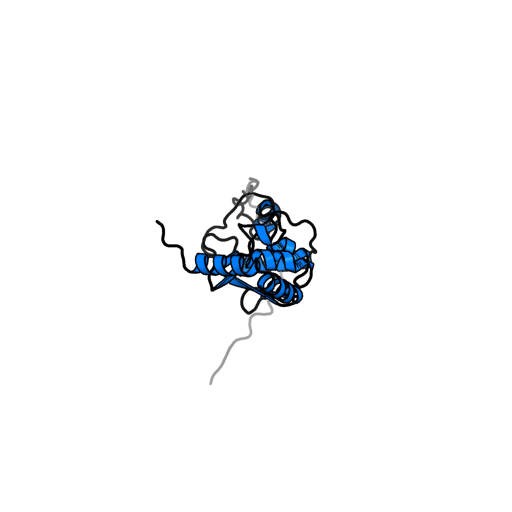.00 94.38 149 TYR A C 1
ATOM 1170 O O . TYR A 1 149 ? 13.931 -3.053 -4.968 1.00 94.38 149 TYR A O 1
ATOM 1178 N N . ALA A 1 150 ? 14.955 -2.681 -2.993 1.00 92.88 150 ALA A N 1
ATOM 1179 C CA . ALA A 1 150 ? 16.005 -3.674 -3.177 1.00 92.88 150 ALA A CA 1
ATOM 1180 C C . ALA A 1 150 ? 15.461 -5.096 -3.393 1.00 92.88 150 ALA A C 1
ATOM 1182 O O . ALA A 1 150 ? 16.015 -5.826 -4.211 1.00 92.88 150 ALA A O 1
ATOM 1183 N N . LYS A 1 151 ? 14.393 -5.479 -2.680 1.00 94.12 151 LYS A N 1
ATOM 1184 C CA . LYS A 1 151 ? 13.838 -6.842 -2.713 1.00 94.12 151 LYS A CA 1
ATOM 1185 C C . LYS A 1 151 ? 12.761 -7.050 -3.770 1.00 94.12 151 LYS A C 1
ATOM 1187 O O . LYS A 1 151 ? 12.679 -8.138 -4.328 1.00 94.12 151 LYS A O 1
ATOM 1192 N N . PHE A 1 152 ? 11.932 -6.040 -4.028 1.00 95.69 152 PHE A N 1
ATOM 1193 C CA . PHE A 1 152 ? 10.742 -6.202 -4.865 1.00 95.69 152 PHE A CA 1
ATOM 1194 C C . PHE A 1 152 ? 10.805 -5.321 -6.107 1.00 95.69 152 PHE A C 1
ATOM 1196 O O . PHE A 1 152 ? 10.884 -5.829 -7.222 1.00 95.69 152 PHE A O 1
ATOM 1203 N N . ILE A 1 153 ? 10.832 -3.996 -5.936 1.00 95.81 153 ILE A N 1
ATOM 1204 C CA . ILE A 1 153 ? 10.651 -3.059 -7.060 1.00 95.81 153 ILE A CA 1
ATOM 1205 C C . ILE A 1 153 ? 11.762 -3.198 -8.108 1.00 95.81 153 ILE A C 1
ATOM 1207 O O . ILE A 1 153 ? 11.478 -3.194 -9.304 1.00 95.81 153 ILE A O 1
ATOM 1211 N N . LYS A 1 154 ? 13.017 -3.384 -7.680 1.00 93.75 154 LYS A N 1
ATOM 1212 C CA . LYS A 1 154 ? 14.158 -3.609 -8.580 1.00 93.75 154 LYS A CA 1
ATOM 1213 C C . LYS A 1 154 ? 14.002 -4.882 -9.421 1.00 93.75 154 LYS A C 1
ATOM 1215 O O . LYS A 1 154 ? 14.476 -4.905 -10.549 1.00 93.75 154 LYS A O 1
ATOM 1220 N N . ASN A 1 155 ? 13.354 -5.919 -8.892 1.00 93.19 155 ASN A N 1
ATOM 1221 C CA . ASN A 1 155 ? 13.143 -7.182 -9.606 1.00 93.19 155 ASN A CA 1
ATOM 1222 C C . ASN A 1 155 ? 11.954 -7.092 -10.570 1.00 93.19 155 ASN A C 1
ATOM 1224 O O . ASN A 1 155 ? 12.007 -7.646 -11.663 1.00 93.19 155 ASN A O 1
ATOM 1228 N N . ILE A 1 156 ? 10.919 -6.330 -10.203 1.00 94.44 156 ILE A N 1
ATOM 1229 C CA . ILE A 1 156 ? 9.785 -6.021 -11.087 1.00 94.44 156 ILE A CA 1
ATOM 1230 C C . ILE A 1 156 ? 10.256 -5.206 -12.298 1.00 94.44 156 ILE A C 1
ATOM 1232 O O . ILE A 1 156 ? 9.781 -5.426 -13.412 1.00 94.44 156 ILE A O 1
ATOM 1236 N N . TYR A 1 157 ? 11.194 -4.282 -12.072 1.00 91.62 157 TYR A N 1
ATOM 1237 C CA . TYR A 1 157 ? 11.755 -3.407 -13.092 1.00 91.62 157 TYR A CA 1
ATOM 1238 C C . TYR A 1 157 ? 13.288 -3.449 -13.081 1.00 91.62 157 TYR A C 1
ATOM 1240 O O . TYR A 1 157 ? 13.936 -2.536 -12.545 1.00 91.62 157 TYR A O 1
ATOM 1248 N N . PRO A 1 158 ? 13.892 -4.494 -13.669 1.00 83.56 158 PRO A N 1
ATOM 1249 C CA . PRO A 1 158 ? 15.336 -4.613 -13.698 1.00 83.56 158 PRO A CA 1
ATOM 1250 C C . PRO A 1 158 ? 15.942 -3.390 -14.398 1.00 83.56 158 PRO A C 1
ATOM 1252 O O . PRO A 1 158 ? 15.420 -2.925 -15.420 1.00 83.56 158 PRO A O 1
ATOM 1255 N N . PRO A 1 159 ? 17.037 -2.819 -13.862 1.00 76.06 159 PRO A N 1
ATOM 1256 C CA . PRO A 1 159 ? 17.755 -1.779 -14.576 1.00 76.06 159 PRO A CA 1
ATOM 1257 C C . PRO A 1 159 ? 18.153 -2.338 -15.941 1.00 76.06 159 PRO A C 1
ATOM 1259 O O . PRO A 1 159 ? 18.708 -3.433 -16.008 1.00 76.06 159 PRO A O 1
ATOM 1262 N N . LYS A 1 160 ? 17.881 -1.587 -17.019 1.00 70.81 160 LYS A N 1
ATOM 1263 C CA . LYS A 1 160 ? 18.440 -1.900 -18.338 1.00 70.81 160 LYS A CA 1
ATOM 1264 C C . LYS A 1 160 ? 19.937 -2.091 -18.131 1.00 70.81 160 LYS A C 1
ATOM 1266 O O . LYS A 1 160 ? 20.594 -1.162 -17.648 1.00 70.81 160 LYS A O 1
ATOM 1271 N N . GLY A 1 161 ? 20.436 -3.301 -18.379 1.00 60.12 161 GLY A N 1
ATOM 1272 C CA . GLY 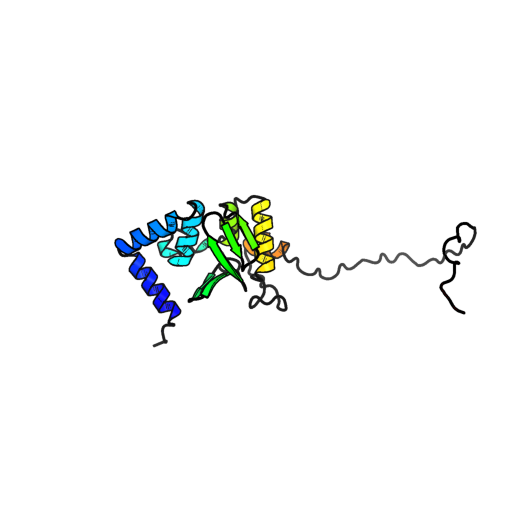A 1 161 ? 21.858 -3.575 -18.262 1.00 60.12 161 GLY A CA 1
ATOM 1273 C C . GLY A 1 161 ? 22.605 -2.501 -19.043 1.00 60.12 161 GLY A C 1
ATOM 1274 O O . GLY A 1 161 ? 22.185 -2.131 -20.142 1.00 60.12 161 GLY A O 1
ATOM 1275 N N . LYS A 1 162 ? 23.696 -1.968 -18.480 1.00 49.66 162 LYS A N 1
ATOM 1276 C CA . LYS A 1 162 ? 24.750 -1.450 -19.357 1.00 49.66 162 LYS A CA 1
ATOM 1277 C C . LYS A 1 162 ? 25.018 -2.610 -20.303 1.00 49.66 162 LYS A C 1
ATOM 1279 O O . LYS A 1 162 ? 25.264 -3.694 -19.776 1.00 49.66 162 LYS A O 1
ATOM 1284 N N . GLY A 1 163 ? 24.801 -2.409 -21.607 1.00 45.28 163 GLY A N 1
ATOM 1285 C CA . GLY A 1 163 ? 24.839 -3.486 -22.593 1.00 45.28 163 GLY A CA 1
ATOM 1286 C C . GLY A 1 163 ? 25.969 -4.435 -22.246 1.00 45.28 163 GLY A C 1
ATOM 1287 O O . GLY A 1 163 ? 27.067 -3.965 -21.930 1.00 45.28 163 GLY A O 1
ATOM 1288 N N . GLU A 1 164 ? 25.669 -5.732 -22.181 1.00 38.91 164 GLU A N 1
ATOM 1289 C CA . GLU A 1 164 ? 26.723 -6.729 -22.122 1.00 38.91 164 GLU A CA 1
ATOM 1290 C C . GLU A 1 164 ? 27.740 -6.313 -23.179 1.00 38.91 164 GLU A C 1
ATOM 1292 O O . GLU A 1 164 ? 27.424 -6.241 -24.369 1.00 38.91 164 GLU A O 1
ATOM 1297 N N . ASN A 1 165 ? 28.945 -5.953 -22.736 1.00 41.06 165 ASN A N 1
ATOM 1298 C CA . ASN A 1 165 ? 30.088 -6.069 -23.608 1.00 41.06 165 ASN A CA 1
ATOM 1299 C C . ASN A 1 165 ? 30.132 -7.558 -23.914 1.00 41.06 165 ASN A C 1
ATOM 1301 O O . ASN A 1 165 ? 30.690 -8.335 -23.142 1.00 41.06 165 ASN A O 1
ATOM 1305 N N . VAL A 1 166 ? 29.476 -7.957 -25.003 1.00 41.47 166 VAL A N 1
ATOM 1306 C CA . VAL A 1 166 ? 29.829 -9.171 -25.706 1.00 41.47 166 VAL A CA 1
ATOM 1307 C C . VAL A 1 166 ? 31.292 -8.941 -26.040 1.00 41.47 166 VAL A C 1
ATOM 1309 O O . VAL A 1 166 ? 31.624 -8.199 -26.964 1.00 41.47 166 VAL A O 1
ATOM 1312 N N . GLN A 1 167 ? 32.178 -9.484 -25.206 1.00 39.91 167 GLN A N 1
ATOM 1313 C CA . GLN A 1 167 ? 33.538 -9.759 -25.611 1.00 39.91 167 GLN A CA 1
ATOM 1314 C C . GLN A 1 167 ? 33.383 -10.701 -26.796 1.00 39.91 167 GLN A C 1
ATOM 1316 O O . GLN A 1 167 ? 33.258 -11.913 -26.645 1.00 39.91 167 GLN A O 1
ATOM 1321 N N . VAL A 1 168 ? 33.314 -10.114 -27.989 1.00 38.59 168 VAL A N 1
ATOM 1322 C CA . VAL A 1 168 ? 33.715 -10.791 -29.203 1.00 38.59 168 VAL A CA 1
ATOM 1323 C C . VAL A 1 168 ? 35.147 -11.206 -28.927 1.00 38.59 168 VAL A C 1
ATOM 1325 O O . VAL A 1 168 ? 36.063 -10.386 -28.945 1.00 38.59 168 VAL A O 1
ATOM 1328 N N . ALA A 1 169 ? 35.317 -12.468 -28.536 1.00 37.12 169 ALA A N 1
ATOM 1329 C CA . ALA A 1 169 ? 36.615 -13.093 -28.546 1.00 37.12 169 ALA A CA 1
ATOM 1330 C C . ALA A 1 169 ? 37.172 -12.824 -29.942 1.00 37.12 169 ALA A C 1
ATOM 1332 O O . ALA A 1 169 ? 36.600 -13.251 -30.946 1.00 37.12 169 ALA A O 1
ATOM 1333 N N . SER A 1 170 ? 38.234 -12.031 -29.995 1.00 43.50 170 SER A N 1
ATOM 1334 C CA . SER A 1 170 ? 39.055 -11.792 -31.167 1.00 43.50 170 SER A CA 1
ATOM 1335 C C . SER A 1 170 ? 39.752 -13.106 -31.524 1.00 43.50 170 SER A C 1
ATOM 1337 O O . SER A 1 170 ? 40.939 -13.299 -31.291 1.00 43.50 170 SER A O 1
ATOM 1339 N N . GLY A 1 171 ? 38.967 -14.041 -32.055 1.00 37.47 171 GLY A N 1
ATOM 1340 C CA . GLY A 1 171 ? 39.407 -15.220 -32.771 1.00 37.47 171 GLY A CA 1
ATOM 1341 C C . GLY A 1 171 ? 39.368 -14.883 -34.252 1.00 37.47 171 GLY A C 1
ATOM 1342 O O . GLY A 1 171 ? 38.304 -14.802 -34.854 1.00 37.47 171 GLY A O 1
ATOM 1343 N N . SER A 1 172 ? 40.550 -14.614 -34.787 1.00 34.66 172 SER A N 1
ATOM 1344 C CA . SER A 1 172 ? 40.907 -14.496 -36.200 1.00 34.66 172 SER A CA 1
ATOM 1345 C C . SER A 1 172 ? 39.934 -15.149 -37.190 1.00 34.66 172 SER A C 1
ATOM 1347 O O . SER A 1 172 ? 39.720 -16.359 -37.173 1.00 34.66 172 SER A O 1
ATOM 1349 N N . LEU A 1 173 ? 39.454 -14.331 -38.129 1.00 33.12 173 LEU A N 1
ATOM 1350 C CA . LEU A 1 173 ? 38.948 -14.759 -39.430 1.00 33.12 173 LEU A CA 1
ATOM 1351 C C . LEU A 1 173 ? 39.986 -15.664 -40.113 1.00 33.12 173 LEU A C 1
ATOM 1353 O O . LEU A 1 173 ? 41.070 -15.204 -40.472 1.00 33.12 173 LEU A O 1
ATOM 1357 N N . GLN A 1 174 ? 39.632 -16.924 -40.353 1.00 34.16 174 GLN A N 1
ATOM 1358 C CA . GLN A 1 174 ? 40.179 -17.686 -41.472 1.00 34.16 174 GLN A CA 1
ATOM 1359 C C . GLN A 1 174 ? 39.024 -18.064 -42.406 1.00 34.16 174 GLN A C 1
ATOM 1361 O O . GLN A 1 174 ? 38.057 -18.677 -41.949 1.00 34.16 174 GLN A O 1
ATOM 1366 N N . PRO A 1 175 ? 39.079 -17.708 -43.701 1.00 35.31 175 PRO A N 1
ATOM 1367 C CA . PRO A 1 175 ? 38.106 -18.186 -44.669 1.00 35.31 175 PRO A CA 1
ATOM 1368 C C . PRO A 1 175 ? 38.428 -19.643 -45.022 1.00 35.31 175 PRO A C 1
ATOM 1370 O O . PRO A 1 175 ? 39.441 -19.924 -45.659 1.00 35.31 175 PRO A O 1
ATOM 1373 N N . SER A 1 176 ? 37.565 -20.576 -44.614 1.00 33.62 176 SER A N 1
ATOM 1374 C CA . SER A 1 176 ? 37.592 -21.950 -45.122 1.00 33.62 176 SER A CA 1
ATOM 1375 C C . SER A 1 176 ? 36.551 -22.091 -46.226 1.00 33.62 176 SER A C 1
ATOM 1377 O O . SER A 1 176 ? 35.349 -22.188 -45.979 1.00 33.62 176 SER A O 1
ATOM 1379 N N . ASN A 1 177 ? 37.042 -22.061 -47.461 1.00 39.91 177 ASN A N 1
ATOM 1380 C CA . ASN A 1 177 ? 36.312 -22.494 -48.638 1.00 39.91 177 ASN A CA 1
ATOM 1381 C C . ASN A 1 177 ? 36.143 -24.015 -48.574 1.00 39.91 177 ASN A C 1
ATOM 1383 O O . ASN A 1 177 ? 37.129 -24.738 -48.688 1.00 39.91 177 ASN A O 1
ATOM 1387 N N . ASN A 1 178 ? 34.907 -24.503 -48.485 1.00 34.66 178 ASN A N 1
ATOM 1388 C CA . ASN A 1 178 ? 34.565 -25.750 -49.159 1.00 34.66 178 ASN A CA 1
ATOM 1389 C C . ASN A 1 178 ? 33.062 -25.827 -49.429 1.00 34.66 178 ASN A C 1
ATOM 1391 O O . ASN A 1 178 ? 32.261 -26.254 -48.602 1.00 34.66 178 ASN A O 1
ATOM 1395 N N . ALA A 1 179 ? 32.698 -25.408 -50.638 1.00 38.62 179 ALA A N 1
ATOM 1396 C CA . ALA A 1 179 ? 31.526 -25.931 -51.305 1.00 38.62 179 ALA A CA 1
ATOM 1397 C C . ALA A 1 179 ? 31.816 -27.384 -51.696 1.00 38.62 179 ALA A C 1
ATOM 1399 O O . ALA A 1 179 ? 32.824 -27.624 -52.363 1.00 38.62 179 ALA A O 1
ATOM 1400 N N . LYS A 1 180 ? 30.930 -28.316 -51.325 1.00 35.34 180 LYS A N 1
ATOM 1401 C CA . LYS A 1 180 ? 30.406 -29.371 -52.210 1.00 35.34 180 LYS A CA 1
ATOM 1402 C C . LYS A 1 180 ? 29.473 -30.336 -51.475 1.00 35.34 180 LYS A C 1
ATOM 1404 O O . LYS A 1 180 ? 29.794 -30.792 -50.383 1.00 35.34 180 LYS A O 1
ATOM 1409 N N . ASN A 1 181 ? 28.417 -30.687 -52.214 1.00 33.59 181 ASN A N 1
ATOM 1410 C CA . ASN A 1 181 ? 27.523 -31.848 -52.122 1.00 33.59 181 ASN A CA 1
ATOM 1411 C C . ASN A 1 181 ? 26.189 -31.589 -51.390 1.00 33.59 181 ASN A C 1
ATOM 1413 O O . ASN A 1 181 ? 26.178 -31.404 -50.179 1.00 33.59 181 ASN A O 1
ATOM 1417 N N . THR A 1 182 ? 25.124 -31.255 -52.149 1.00 36.34 182 THR A N 1
ATOM 1418 C CA . THR A 1 182 ? 24.080 -32.155 -52.745 1.00 36.34 182 THR A CA 1
ATOM 1419 C C . THR A 1 182 ? 23.141 -32.727 -51.685 1.00 36.34 182 THR A C 1
ATOM 1421 O O . THR A 1 182 ? 23.605 -33.129 -50.632 1.00 36.34 182 THR A O 1
ATOM 1424 N N . GLU A 1 183 ? 21.830 -32.882 -51.839 1.00 34.84 183 GLU A N 1
ATOM 1425 C CA . GLU A 1 183 ? 20.753 -32.604 -52.811 1.00 34.84 183 GLU A CA 1
ATOM 1426 C C . GLU A 1 183 ? 19.462 -33.008 -52.036 1.00 34.84 183 GLU A C 1
ATOM 1428 O O . GLU A 1 183 ? 19.582 -33.729 -51.043 1.00 34.84 183 GLU A O 1
ATOM 1433 N N . LEU A 1 184 ? 18.261 -32.651 -52.524 1.00 36.62 184 LEU A N 1
ATOM 1434 C CA . LEU A 1 184 ? 16.912 -33.040 -52.018 1.00 36.62 184 LEU A CA 1
ATOM 1435 C C . LEU A 1 184 ? 16.417 -32.204 -50.806 1.00 36.62 184 LEU A C 1
ATOM 1437 O O . LEU A 1 184 ? 17.063 -32.169 -49.770 1.00 36.62 184 LEU A O 1
ATOM 1441 N N . ASP A 1 185 ? 15.318 -31.441 -50.819 1.00 39.34 185 ASP A N 1
ATOM 1442 C CA . ASP A 1 185 ? 14.058 -31.537 -51.561 1.00 39.34 185 ASP A CA 1
ATOM 1443 C C . ASP A 1 185 ? 13.521 -30.141 -51.957 1.00 39.34 185 ASP A C 1
ATOM 1445 O O . ASP A 1 185 ? 13.008 -29.386 -51.127 1.00 39.34 185 ASP A O 1
ATOM 1449 N N . GLU A 1 186 ? 13.559 -29.808 -53.251 1.00 39.41 186 GLU A N 1
ATOM 1450 C CA . GLU A 1 186 ? 12.691 -28.780 -53.839 1.00 39.41 186 GLU A CA 1
ATOM 1451 C C . GLU A 1 186 ? 11.422 -29.447 -54.389 1.00 39.41 186 GLU A C 1
ATOM 1453 O O . GLU A 1 186 ? 11.345 -29.813 -55.559 1.00 39.41 186 GLU A O 1
ATOM 1458 N N . ALA A 1 187 ? 10.398 -29.595 -53.548 1.00 45.44 187 ALA A N 1
ATOM 1459 C CA . ALA A 1 187 ? 9.077 -30.048 -53.989 1.00 45.44 187 ALA A CA 1
ATOM 1460 C C . ALA A 1 187 ? 7.933 -29.366 -53.223 1.00 45.44 187 ALA A C 1
ATOM 1462 O O . ALA A 1 187 ? 7.001 -30.027 -52.773 1.00 45.44 187 ALA A O 1
ATOM 1463 N N . PHE A 1 188 ? 7.975 -28.034 -53.059 1.00 37.94 188 PHE A N 1
ATOM 1464 C CA . PHE A 1 188 ? 6.836 -27.331 -52.444 1.00 37.94 188 PHE A CA 1
ATOM 1465 C C . PHE A 1 188 ? 6.471 -25.944 -52.999 1.00 37.94 188 PHE A C 1
ATOM 1467 O O . PHE A 1 188 ? 5.568 -25.301 -52.472 1.00 37.94 188 PHE A O 1
ATOM 1474 N N . LEU A 1 189 ? 7.094 -25.451 -54.079 1.00 41.59 189 LEU A N 1
ATOM 1475 C CA . LEU A 1 189 ? 6.824 -24.079 -54.553 1.00 41.59 189 LEU A CA 1
ATOM 1476 C C . LEU A 1 189 ? 6.713 -23.908 -56.076 1.00 41.59 189 LEU A C 1
ATOM 1478 O O . LEU A 1 189 ? 7.203 -22.922 -56.617 1.00 41.59 189 LEU A O 1
ATOM 1482 N N . ARG A 1 190 ? 5.993 -24.794 -56.781 1.00 38.34 190 ARG A N 1
ATOM 1483 C CA . ARG A 1 190 ? 5.400 -24.453 -58.095 1.00 38.34 190 ARG A CA 1
ATOM 1484 C C . ARG A 1 190 ? 4.019 -25.089 -58.256 1.00 38.34 190 ARG A C 1
ATOM 1486 O O . ARG A 1 190 ? 3.895 -26.280 -58.496 1.00 38.34 190 ARG A O 1
ATOM 1493 N N . GLY A 1 191 ? 2.988 -24.259 -58.130 1.00 36.34 191 GLY A N 1
ATOM 1494 C CA . GLY A 1 191 ? 1.580 -24.638 -58.271 1.00 36.34 191 GLY A CA 1
ATOM 1495 C C . GLY A 1 191 ? 0.680 -23.404 -58.325 1.00 36.34 191 GLY A C 1
ATOM 1496 O O . GLY A 1 191 ? -0.121 -23.172 -57.432 1.00 36.34 191 GLY A O 1
ATOM 1497 N N . ASN A 1 192 ? 0.941 -22.570 -59.332 1.00 39.16 192 ASN A N 1
ATOM 1498 C CA . ASN A 1 192 ? 0.249 -21.372 -59.819 1.00 39.16 192 ASN A CA 1
ATOM 1499 C C . ASN A 1 192 ? -1.106 -20.953 -59.205 1.00 39.16 192 ASN A C 1
ATOM 1501 O O . ASN A 1 192 ? -2.106 -21.665 -59.243 1.00 39.16 192 ASN A O 1
ATOM 1505 N N . ARG A 1 193 ? -1.159 -19.671 -58.814 1.00 39.75 193 ARG A N 1
ATOM 1506 C CA . ARG A 1 193 ? -2.379 -18.863 -58.666 1.00 39.75 193 ARG A CA 1
ATOM 1507 C C . ARG A 1 193 ? -2.980 -18.504 -60.042 1.00 39.75 193 ARG A C 1
ATOM 1509 O O . ARG A 1 193 ? -2.260 -17.896 -60.820 1.00 39.75 193 ARG A O 1
ATOM 1516 N N . ARG A 1 194 ? -4.308 -18.715 -60.176 1.00 37.22 194 ARG A N 1
ATOM 1517 C CA . ARG A 1 194 ? -5.364 -17.886 -60.847 1.00 37.22 194 ARG A CA 1
ATOM 1518 C C . ARG A 1 194 ? -5.243 -17.626 -62.367 1.00 37.22 194 ARG A C 1
ATOM 1520 O O . ARG A 1 194 ? -4.140 -17.518 -62.861 1.00 37.22 194 ARG A O 1
ATOM 1527 N N . LEU A 1 195 ? -6.269 -17.343 -63.181 1.00 40.75 195 LEU A N 1
ATOM 1528 C CA . LEU A 1 195 ? -7.751 -17.400 -63.293 1.00 40.75 195 LEU A CA 1
ATOM 1529 C C . LEU A 1 195 ? -8.046 -16.780 -64.696 1.00 40.75 195 LEU A C 1
ATOM 1531 O O . LEU A 1 195 ? -7.216 -16.013 -65.180 1.00 40.75 195 LEU A O 1
ATOM 1535 N N . THR A 1 196 ? -9.258 -16.977 -65.243 1.00 40.00 196 THR A N 1
ATOM 1536 C CA . THR A 1 196 ? -9.866 -16.307 -66.436 1.00 40.00 196 THR A CA 1
ATOM 1537 C C . THR A 1 196 ? -9.345 -16.784 -67.803 1.00 40.00 196 THR A C 1
ATOM 1539 O O . THR A 1 196 ? -8.149 -16.999 -67.943 1.00 40.00 196 THR A O 1
ATOM 1542 N N . SER A 1 197 ? -10.155 -17.026 -68.840 1.00 42.44 197 SER A N 1
ATOM 1543 C CA . SER A 1 197 ? -11.536 -16.633 -69.195 1.00 42.44 197 SER A CA 1
ATOM 1544 C C . SER A 1 197 ? -12.355 -17.804 -69.733 1.00 42.44 197 SER A C 1
ATOM 1546 O O . SER A 1 197 ? -11.749 -18.606 -70.479 1.00 42.44 197 SER A O 1
#

Solvent-accessible surface area (backbone atoms only — not comparable to full-atom values): 11901 Å² total; per-residue (Å²): 136,80,83,78,51,69,53,59,52,53,52,47,50,52,41,57,43,43,72,36,78,62,32,40,49,53,48,51,58,59,40,66,60,34,52,79,79,47,29,45,57,51,35,27,69,69,57,31,40,92,76,22,81,48,66,62,90,48,45,23,76,78,76,18,69,41,72,52,59,90,76,42,34,25,33,51,70,26,48,42,47,79,55,57,63,32,35,31,50,53,95,84,42,77,43,72,56,42,63,24,31,49,35,61,43,40,33,34,73,60,84,70,57,50,73,68,32,49,55,51,49,53,51,52,47,62,77,16,24,29,52,20,46,91,31,32,86,90,46,60,67,59,78,61,83,57,60,41,32,71,71,45,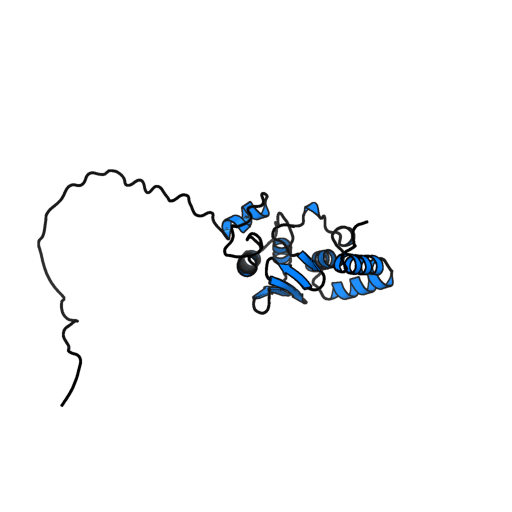53,41,68,78,54,61,75,80,67,76,71,79,78,73,75,73,73,90,70,77,91,72,92,79,87,74,91,83,82,90,81,89,84,94,83,86,87,86,83,81,85,86,80,90,133

InterPro domains:
  IPR058520 Domain of unknown function DUF8207 [PF26634] (59-157)

Organism: Apolygus lucorum (NCBI:txid248454)

Mean predicted aligned error: 12.56 Å

Secondary structure (DSSP, 8-state):
-----HHHHHHHHHHHHHTSHHHHHHHHHHHHTS-HHHHHHHHHHHH-HHHHT--GGGB-TTTS-EE-GGG-EEETTEEEEEETTEEEETTTEEEE--HHHHHHHHBSS-----HHHHHHHHHHHHHHTTTBGGG-TTSPBP---SHHIIIIIHHHSPPPPS-------------------------SS--------